Protein 3KRN (pdb70)

CATH classification: 3.30.230.70

Radius of gyration: 21.29 Å; Cα contacts (8 Å, |Δi|>4): 730; chains: 2; bounding box: 60×44×53 Å

Structure (mmCIF, N/CA/C/O backbone):
data_3KRN
#
_entry.id   3KRN
#
_cell.length_a   61.954
_cell.length_b   44.837
_cell.length_c   65.507
_cell.angle_alpha   90.00
_cell.angle_beta   100.65
_cell.angle_gamma   90.00
#
_symmetry.space_group_name_H-M   'P 1 21 1'
#
loop_
_atom_site.group_PDB
_atom_site.id
_atom_site.type_symbol
_atom_site.label_atom_id
_atom_site.label_alt_id
_atom_site.label_comp_id
_atom_site.label_asym_id
_atom_site.label_entity_id
_atom_site.label_seq_id
_atom_site.pdbx_PDB_ins_code
_atom_site.Cartn_x
_atom_site.Cartn_y
_atom_site.Cartn_z
_atom_site.occupancy
_atom_site.B_iso_or_equiv
_atom_site.auth_seq_id
_atom_site.auth_comp_id
_atom_site.auth_asym_id
_atom_site.auth_atom_id
_atom_site.pdbx_PDB_model_num
ATOM 1 N N . GLY A 1 3 ? -1.027 16.946 17.037 1.00 63.63 3 GLY A N 1
ATOM 2 C CA . GLY A 1 3 ? -0.580 17.307 18.370 1.00 63.63 3 GLY A CA 1
ATOM 3 C C . GLY A 1 3 ? -1.264 18.558 18.887 1.00 63.63 3 GLY A C 1
ATOM 4 O O . GLY A 1 3 ? -2.046 19.186 18.170 1.00 63.63 3 GLY A O 1
ATOM 5 N N . ARG A 1 4 ? -0.974 18.912 20.134 1.00 86.68 4 ARG A N 1
ATOM 6 C CA . ARG A 1 4 ? -1.542 20.104 20.759 1.00 86.68 4 ARG A CA 1
ATOM 7 C C . ARG A 1 4 ? -1.040 20.271 22.188 1.00 86.68 4 ARG A C 1
ATOM 8 O O . ARG A 1 4 ? -0.144 19.551 22.628 1.00 86.68 4 ARG A O 1
ATOM 16 N N . LEU A 1 5 ? -1.723 21.109 22.946 1.00 75.60 5 LEU A N 1
ATOM 17 C CA . LEU A 1 5 ? -1.340 21.440 24.302 1.00 75.60 5 LEU A CA 1
ATOM 18 C C . LEU A 1 5 ? -1.560 20.253 25.187 1.00 75.60 5 LEU A C 1
ATOM 19 O O . LEU A 1 5 ? -1.972 19.220 24.711 1.00 75.60 5 LEU A O 1
ATOM 24 N N . ARG A 1 6 ? -1.197 20.364 26.452 1.00 102.30 6 ARG A N 1
ATOM 25 C CA . ARG A 1 6 ? -1.224 19.206 27.333 1.00 102.30 6 ARG A CA 1
ATOM 26 C C . ARG A 1 6 ? -1.661 19.563 28.750 1.00 102.30 6 ARG A C 1
ATOM 27 O O . ARG A 1 6 ? -2.072 20.691 29.021 1.00 102.30 6 ARG A O 1
ATOM 35 N N . GLU A 1 7 ? -1.568 18.583 29.645 1.00 59.64 7 GLU A N 1
ATOM 36 C CA . GLU A 1 7 ? -1.851 18.785 31.059 1.00 59.64 7 GLU A CA 1
ATOM 37 C C . GLU A 1 7 ? -1.108 20.018 31.563 1.00 59.64 7 GLU A C 1
ATOM 38 O O . GLU A 1 7 ? -0.108 20.427 30.976 1.00 59.64 7 GLU A O 1
ATOM 44 N N . MET A 1 8 ? -1.602 20.620 32.639 1.00 127.29 8 MET A N 1
ATOM 45 C CA . MET A 1 8 ? -0.949 21.796 33.203 1.00 127.29 8 MET A CA 1
ATOM 46 C C . MET A 1 8 ? -0.903 21.775 34.728 1.00 127.29 8 MET A C 1
ATOM 47 O O . MET A 1 8 ? -1.933 21.775 35.400 1.00 127.29 8 MET A O 1
ATOM 52 N N . ARG A 1 9 ? 0.316 21.759 35.255 1.00 64.81 9 ARG A N 1
ATOM 53 C CA . ARG A 1 9 ? 0.556 21.736 36.692 1.00 64.81 9 ARG A CA 1
ATOM 54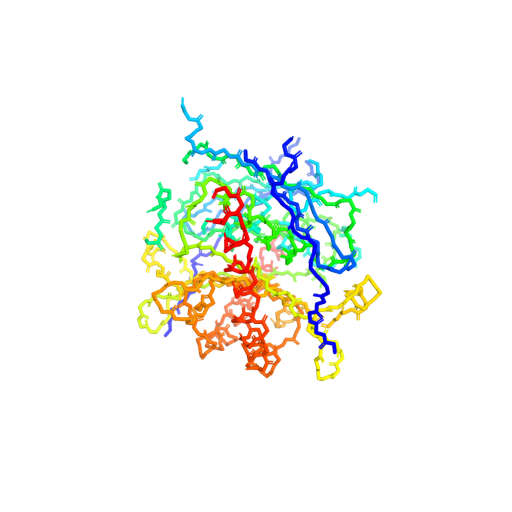 C C . ARG A 1 9 ? 1.127 23.073 37.150 1.00 64.81 9 ARG A C 1
ATOM 55 O O . ARG A 1 9 ? 2.297 23.375 36.910 1.00 64.81 9 ARG A O 1
ATOM 63 N N . CYS A 1 10 ? 0.288 23.875 37.799 1.00 54.41 10 CYS A N 1
ATOM 64 C CA . CYS A 1 10 ? 0.686 25.203 38.247 1.00 54.41 10 CYS A CA 1
ATOM 65 C C . CYS A 1 10 ? 0.250 25.477 39.685 1.00 54.41 10 CYS A C 1
ATOM 66 O O . CYS A 1 10 ? -0.940 25.637 39.960 1.00 54.41 10 CYS A O 1
ATOM 69 N N . GLU A 1 11 ? 1.216 25.529 40.600 1.00 72.16 11 GLU A N 1
ATOM 70 C CA . GLU A 1 11 ? 0.934 25.944 41.972 1.00 72.16 11 GLU A CA 1
ATOM 71 C C . GLU A 1 11 ? 1.515 27.329 42.237 1.00 72.16 11 GLU A C 1
ATOM 72 O O . GLU A 1 11 ? 2.305 27.843 41.446 1.00 72.16 11 GLU A O 1
ATOM 78 N N . LEU A 1 12 ? 1.110 27.930 43.354 1.00 50.24 12 LEU A N 1
ATOM 79 C CA . LEU A 1 12 ? 1.676 29.198 43.794 1.00 50.24 12 LEU A CA 1
ATOM 80 C C . LEU A 1 12 ? 2.147 29.071 45.239 1.00 50.24 12 LEU A C 1
ATOM 81 O O . LEU A 1 12 ? 2.659 30.026 45.828 1.00 50.24 12 LEU A O 1
ATOM 86 N N . SER A 1 13 ? 1.971 27.875 45.795 1.00 119.61 13 SER A N 1
ATOM 87 C CA . SER A 1 13 ? 2.280 27.608 47.197 1.00 119.61 13 SER A CA 1
ATOM 88 C C . SER A 1 13 ? 3.753 27.275 47.412 1.00 119.61 13 SER A C 1
ATOM 89 O O . SER A 1 13 ? 4.160 26.924 48.518 1.00 119.61 13 SER A O 1
ATOM 92 N N . PHE A 1 14 ? 4.551 27.407 46.357 1.00 61.24 14 PHE A N 1
ATOM 93 C CA . PHE A 1 14 ? 5.931 26.923 46.365 1.00 61.24 14 PHE A CA 1
ATOM 94 C C . PHE A 1 14 ? 6.815 27.503 47.454 1.00 61.24 14 PHE A C 1
ATOM 95 O O . PHE A 1 14 ? 7.576 26.772 48.094 1.00 61.24 14 PHE A O 1
ATOM 103 N N . LEU A 1 15 ? 6.734 28.815 47.644 1.00 61.93 15 LEU A N 1
ATOM 104 C CA . LEU A 1 15 ? 7.652 29.509 48.539 1.00 61.93 15 LEU A CA 1
ATOM 105 C C . LEU A 1 15 ? 8.158 28.585 49.643 1.00 61.93 15 LEU A C 1
ATOM 106 O O . LEU A 1 15 ? 7.411 28.214 50.541 1.00 61.93 15 LEU A O 1
ATOM 111 N N . GLY A 1 20 ? 5.934 35.102 47.176 1.00 161.89 20 GLY A N 1
ATOM 112 C CA . GLY A 1 20 ? 5.571 34.872 45.788 1.00 161.89 20 GLY A CA 1
ATOM 113 C C . GLY A 1 20 ? 6.428 33.817 45.112 1.00 161.89 20 GLY A C 1
ATOM 114 O O . GLY A 1 20 ? 7.659 33.943 45.070 1.00 161.89 20 GLY A O 1
ATOM 115 N N . SER A 1 21 ? 5.781 32.780 44.581 1.00 139.32 21 SER A N 1
ATOM 116 C CA . SER A 1 21 ? 6.486 31.717 43.868 1.00 139.32 21 SER A CA 1
ATOM 117 C C . SER A 1 21 ? 5.553 30.903 42.973 1.00 139.32 21 SER A C 1
ATOM 118 O O . SER A 1 21 ? 4.420 30.592 43.352 1.00 139.32 21 SER A O 1
ATOM 121 N N . ALA A 1 22 ? 6.033 30.553 41.780 1.00 62.22 22 ALA A N 1
ATOM 122 C CA . ALA A 1 22 ? 5.257 29.709 40.870 1.00 62.22 22 ALA A CA 1
ATOM 123 C C . ALA A 1 22 ? 6.144 28.730 40.105 1.00 62.22 22 ALA A C 1
ATOM 124 O O . ALA A 1 22 ? 7.345 28.967 39.922 1.00 62.22 22 ALA A O 1
ATOM 126 N N . CYS A 1 23 ? 5.542 27.636 39.658 1.00 51.71 23 CYS A N 1
ATOM 127 C CA . CYS A 1 23 ? 6.272 26.591 38.962 1.00 51.71 23 CYS A CA 1
ATOM 128 C C . CYS A 1 23 ? 5.351 25.881 37.972 1.00 51.71 23 CYS A C 1
ATOM 129 O O . CYS A 1 23 ? 4.576 24.986 38.336 1.00 51.71 23 CYS A O 1
ATOM 132 N N . PHE A 1 24 ? 5.430 26.293 36.716 1.00 27.64 24 PHE A N 1
ATOM 133 C CA . PHE A 1 24 ? 4.521 25.792 35.703 1.00 27.64 24 PHE A CA 1
ATOM 134 C C . PHE A 1 24 ? 4.910 24.383 35.297 1.00 27.64 24 PHE A C 1
ATOM 135 O O . PHE A 1 24 ? 5.976 23.903 35.669 1.00 27.64 24 PHE A O 1
ATOM 143 N N . SER A 1 25 ? 4.051 23.726 34.530 1.00 38.31 25 SER A N 1
ATOM 144 C CA . SER A 1 25 ? 4.324 22.370 34.071 1.00 38.31 25 SER A CA 1
ATOM 145 C C . SER A 1 25 ? 3.311 21.955 33.022 1.00 38.31 25 SER A C 1
ATOM 146 O O . SER A 1 25 ? 2.200 21.544 33.352 1.00 38.31 25 SER A O 1
ATOM 149 N N . GLN A 1 26 ? 3.690 22.083 31.758 1.00 106.55 26 GLN A N 1
ATOM 150 C CA . GLN A 1 26 ? 2.862 21.592 30.668 1.00 106.55 26 GLN A CA 1
ATOM 151 C C . GLN A 1 26 ? 3.052 20.087 30.551 1.00 106.55 26 GLN A C 1
ATOM 152 O O . GLN A 1 26 ? 4.013 19.625 29.942 1.00 106.55 26 GLN A O 1
ATOM 158 N N . GLY A 1 27 ? 2.139 19.333 31.158 1.00 47.87 27 GLY A N 1
ATOM 159 C CA . GLY A 1 27 ? 2.143 17.884 31.079 1.00 47.87 27 GLY A CA 1
ATOM 160 C C . GLY A 1 27 ? 3.502 17.257 31.308 1.00 47.87 27 GLY A C 1
ATOM 161 O O . GLY A 1 27 ? 3.856 16.907 32.434 1.00 47.87 27 GLY A O 1
ATOM 162 N N . ALA A 1 28 ? 4.269 17.117 30.232 1.00 26.02 28 ALA A N 1
ATOM 163 C CA . ALA A 1 28 ? 5.582 16.491 30.301 1.00 26.02 28 ALA A CA 1
ATOM 164 C C . ALA A 1 28 ? 6.676 17.478 30.703 1.00 26.02 28 ALA A C 1
ATOM 165 O O . ALA A 1 28 ? 7.675 17.088 31.303 1.00 26.02 28 ALA A O 1
ATOM 167 N N . THR A 1 29 ? 6.488 18.750 30.369 1.00 83.44 29 THR A N 1
ATOM 168 C CA . THR A 1 29 ? 7.465 19.782 30.708 1.00 83.44 29 THR A CA 1
ATOM 169 C C . THR A 1 29 ? 7.108 20.453 32.034 1.00 83.44 29 THR A C 1
ATOM 170 O O . THR A 1 29 ? 5.962 20.389 32.477 1.00 83.44 29 THR A O 1
ATOM 174 N N . CYS A 1 30 ? 8.091 21.092 32.664 1.00 57.65 30 CYS A N 1
ATOM 175 C CA . CYS A 1 30 ? 7.885 21.724 33.965 1.00 57.65 30 CYS A CA 1
ATOM 176 C C . CYS A 1 30 ? 9.002 22.695 34.337 1.00 57.65 30 CYS A C 1
ATOM 177 O O . CYS A 1 30 ? 10.169 22.459 34.033 1.00 57.65 30 CYS A O 1
ATOM 180 N N . ILE A 1 31 ? 8.628 23.787 34.999 1.00 102.02 31 ILE A N 1
ATOM 181 C CA . ILE A 1 31 ? 9.595 24.760 35.496 1.00 102.02 31 ILE A CA 1
ATOM 182 C C . ILE A 1 31 ? 9.305 25.120 36.947 1.00 102.02 31 ILE A C 1
ATOM 183 O O . ILE A 1 31 ? 8.286 24.721 37.500 1.00 102.02 31 ILE A O 1
ATOM 188 N N . TRP A 1 32 ? 10.216 25.878 37.553 1.00 117.96 32 TRP A N 1
ATOM 189 C CA . TRP A 1 32 ? 10.049 26.393 38.907 1.00 117.96 32 TRP A CA 1
ATOM 190 C C . TRP A 1 32 ? 10.598 27.816 38.939 1.00 117.96 32 TRP A C 1
ATOM 191 O O . TRP A 1 32 ? 11.812 28.017 38.937 1.00 117.96 32 TRP A O 1
ATOM 202 N N . ALA A 1 33 ? 9.704 28.799 38.968 1.00 78.72 33 ALA A N 1
ATOM 203 C CA . ALA A 1 33 ? 10.100 30.193 38.789 1.00 78.72 33 ALA A CA 1
ATOM 204 C C . ALA A 1 33 ? 10.153 31.012 40.079 1.00 78.72 33 ALA A C 1
ATOM 205 O O . ALA A 1 33 ? 9.947 30.491 41.175 1.00 78.72 33 ALA A O 1
ATOM 207 N N . SER A 1 34 ? 10.438 32.301 39.921 1.00 78.65 34 SER A N 1
ATOM 208 C CA . SER A 1 34 ? 10.505 33.246 41.028 1.00 78.65 34 SER A CA 1
ATOM 209 C C . SER A 1 34 ? 10.454 34.664 40.463 1.00 78.65 34 SER A C 1
ATOM 210 O O . SER A 1 34 ? 10.259 34.844 39.261 1.00 78.65 34 SER A O 1
ATOM 213 N N . CYS A 1 35 ? 10.627 35.667 41.320 1.00 100.62 35 CYS A N 1
ATOM 214 C CA . CYS A 1 35 ? 10.558 37.056 40.877 1.00 100.62 35 CYS A CA 1
ATOM 215 C C . CYS A 1 35 ? 10.843 38.048 42.005 1.00 100.62 35 CYS A C 1
ATOM 216 O O . CYS A 1 35 ? 11.091 37.658 43.145 1.00 100.62 35 CYS A O 1
ATOM 219 N N . SER A 1 36 ? 10.811 39.333 41.666 1.00 107.08 36 SER A N 1
ATOM 220 C CA . SER A 1 36 ? 10.909 40.405 42.651 1.00 107.08 36 SER A CA 1
ATOM 221 C C . SER A 1 36 ? 9.948 41.527 42.267 1.00 107.08 36 SER A C 1
ATOM 222 O O . SER A 1 36 ? 9.723 41.781 41.084 1.00 107.08 36 SER A O 1
ATOM 225 N N . GLY A 1 37 ? 9.380 42.195 43.267 1.00 178.19 37 GLY A N 1
ATOM 226 C CA . GLY A 1 37 ? 8.389 43.228 43.030 1.00 178.19 37 GLY A CA 1
ATOM 227 C C . GLY A 1 37 ? 8.979 44.606 42.805 1.00 178.19 37 GLY A C 1
ATOM 228 O O . GLY A 1 37 ? 8.918 45.137 41.697 1.00 178.19 37 GLY A O 1
ATOM 229 N N . PRO A 1 38 ? 9.531 45.209 43.869 1.00 156.64 38 PRO A N 1
ATOM 230 C CA . PRO A 1 38 ? 10.217 46.502 43.787 1.00 156.64 38 PRO A CA 1
ATOM 231 C C . PRO A 1 38 ? 11.651 46.345 43.296 1.00 156.64 38 PRO A C 1
ATOM 232 O O . PRO A 1 38 ? 12.013 46.882 42.250 1.00 156.64 38 PRO A O 1
ATOM 236 N N . GLY A 1 39 ? 12.459 45.614 44.057 1.00 148.77 39 GLY A N 1
ATOM 237 C CA . GLY A 1 39 ? 13.847 45.390 43.701 1.00 148.77 39 GLY A CA 1
ATOM 238 C C . GLY A 1 39 ? 14.790 46.396 44.333 1.00 148.77 39 GLY A C 1
ATOM 239 O O . GLY A 1 39 ? 15.944 46.080 44.618 1.00 148.77 39 GLY A O 1
ATOM 240 N N . ASP A 1 40 ? 14.294 47.609 44.551 1.00 107.92 40 ASP A N 1
ATOM 241 C CA . ASP A 1 40 ? 15.099 48.674 45.143 1.00 107.92 40 ASP A CA 1
ATOM 242 C C . ASP A 1 40 ? 14.689 48.922 46.590 1.00 107.92 40 ASP A C 1
ATOM 243 O O . ASP A 1 40 ? 15.529 49.200 47.446 1.00 107.92 40 ASP A O 1
ATOM 248 N N . ASP A 1 54 ? 26.933 30.798 31.970 1.00 87.17 54 ASP A N 1
ATOM 249 C CA . ASP A 1 54 ? 27.369 29.540 31.370 1.00 87.17 54 ASP A CA 1
ATOM 250 C C . ASP A 1 54 ? 26.465 29.149 30.205 1.00 87.17 54 ASP A C 1
ATOM 251 O O . ASP A 1 54 ? 26.640 29.626 29.082 1.00 87.17 54 ASP A O 1
ATOM 256 N N . ILE A 1 55 ? 25.503 28.277 30.483 1.00 125.03 55 ILE A N 1
ATOM 257 C CA . ILE A 1 55 ? 24.507 27.875 29.497 1.00 125.03 55 ILE A CA 1
ATOM 258 C C . ILE A 1 55 ? 23.526 29.025 29.261 1.00 125.03 55 ILE A C 1
ATOM 259 O O . ILE A 1 55 ? 22.540 28.890 28.536 1.00 125.03 55 ILE A O 1
ATOM 264 N N . SER A 1 56 ? 23.825 30.171 29.867 1.00 120.58 56 SER A N 1
ATOM 265 C CA . SER A 1 56 ? 22.980 31.357 29.754 1.00 120.58 56 SER A CA 1
ATOM 266 C C . SER A 1 56 ? 21.678 31.199 30.534 1.00 120.58 56 SER A C 1
ATOM 267 O O . SER A 1 56 ? 21.679 30.655 31.640 1.00 120.58 56 SER A O 1
ATOM 270 N N . TYR A 1 57 ? 20.570 31.668 29.970 1.00 91.52 57 TYR A N 1
ATOM 271 C CA . TYR A 1 57 ? 19.339 31.753 30.750 1.00 91.52 57 TYR A CA 1
ATOM 272 C C . TYR A 1 57 ? 18.107 31.113 30.105 1.00 91.52 57 TYR A C 1
ATOM 273 O O . TYR A 1 57 ? 18.068 30.858 28.902 1.00 91.52 57 TYR A O 1
ATOM 282 N N . ARG A 1 58 ? 17.108 30.850 30.944 1.00 102.07 58 ARG A N 1
ATOM 283 C CA . ARG A 1 58 ? 15.781 30.435 30.498 1.00 102.07 58 ARG A CA 1
ATOM 284 C C . ARG A 1 58 ? 15.723 29.169 29.630 1.00 102.07 58 ARG A C 1
ATOM 285 O O . ARG A 1 58 ? 15.158 29.204 28.535 1.00 102.07 58 ARG A O 1
ATOM 293 N N . ALA A 1 59 ? 16.272 28.053 30.109 1.00 102.14 59 ALA A N 1
ATOM 294 C CA . ALA A 1 59 ? 16.962 27.952 31.397 1.00 102.14 59 ALA A CA 1
ATOM 295 C C . ALA A 1 59 ? 17.681 26.609 31.514 1.00 102.14 59 ALA A C 1
ATOM 296 O O . ALA A 1 59 ? 17.818 25.878 30.529 1.00 102.14 59 ALA A O 1
ATOM 298 N N . ASN A 1 60 ? 18.123 26.289 32.726 1.00 149.79 60 ASN A N 1
ATOM 299 C CA . ASN A 1 60 ? 18.841 25.045 32.997 1.00 149.79 60 ASN A CA 1
ATOM 300 C C . ASN A 1 60 ? 17.905 23.867 33.274 1.00 149.79 60 ASN A C 1
ATOM 301 O O . ASN A 1 60 ? 16.768 24.055 33.705 1.00 149.79 60 ASN A O 1
ATOM 306 N N . CYS A 1 61 ? 18.389 22.654 33.018 1.00 42.90 61 CYS A N 1
ATOM 307 C CA . CYS A 1 61 ? 17.613 21.444 33.258 1.00 42.90 61 CYS A CA 1
ATOM 308 C C . CYS A 1 61 ? 18.412 20.477 34.129 1.00 42.90 61 CYS A C 1
ATOM 309 O O . CYS A 1 61 ? 19.586 20.705 34.405 1.00 42.90 61 CYS A O 1
ATOM 312 N N . GLY A 1 62 ? 17.770 19.398 34.561 1.00 44.96 62 GLY A N 1
ATOM 313 C CA . GLY A 1 62 ? 18.427 18.401 35.390 1.00 44.96 62 GLY A CA 1
ATOM 314 C C . GLY A 1 62 ? 18.433 17.033 34.738 1.00 44.96 62 GLY A C 1
ATOM 315 O O . GLY A 1 62 ? 17.829 16.842 33.680 1.00 44.96 62 GLY A O 1
ATOM 316 N N . LYS A 1 65 ? 28.595 35.277 24.447 1.00 154.36 65 LYS A N 1
ATOM 317 C CA . LYS A 1 65 ? 29.066 36.657 24.501 1.00 154.36 65 LYS A CA 1
ATOM 318 C C . LYS A 1 65 ? 28.097 37.602 23.795 1.00 154.36 65 LYS A C 1
ATOM 319 O O . LYS A 1 65 ? 28.199 38.821 23.924 1.00 154.36 65 LYS A O 1
ATOM 325 N N . PHE A 1 66 ? 27.148 37.032 23.058 1.00 180.16 66 PHE A N 1
ATOM 326 C CA . PHE A 1 66 ? 26.180 37.841 22.326 1.00 180.16 66 PHE A CA 1
ATOM 327 C C . PHE A 1 66 ? 24.850 37.975 23.065 1.00 180.16 66 PHE A C 1
ATOM 328 O O . PHE A 1 66 ? 24.555 37.210 23.983 1.00 180.16 66 PHE A O 1
ATOM 336 N N . ASN A 1 67 ? 24.061 38.962 22.645 1.00 174.85 67 ASN A N 1
ATOM 337 C CA . ASN A 1 67 ? 22.744 39.242 23.214 1.00 174.85 67 ASN A CA 1
ATOM 338 C C . ASN A 1 67 ? 22.617 39.032 24.724 1.00 174.85 67 ASN A C 1
ATOM 339 O O . ASN A 1 67 ? 23.592 39.148 25.466 1.00 174.85 67 ASN A O 1
ATOM 344 N N . VAL A 1 68 ? 21.401 38.733 25.163 1.00 222.95 68 VAL A N 1
ATOM 345 C CA . VAL A 1 68 ? 21.099 38.613 26.582 1.00 222.95 68 VAL A CA 1
ATOM 346 C C . VAL A 1 68 ? 20.156 37.436 26.797 1.00 222.95 68 VAL A C 1
ATOM 347 O O . VAL A 1 68 ? 19.190 37.528 27.559 1.00 222.95 68 VAL A O 1
ATOM 351 N N . LEU A 1 69 ? 20.444 36.321 26.133 1.00 84.66 69 LEU A N 1
ATOM 352 C CA . LEU A 1 69 ? 19.485 35.232 26.077 1.00 84.66 69 LEU A CA 1
ATOM 353 C C . LEU A 1 69 ? 18.192 35.879 25.602 1.00 84.66 69 LEU A C 1
ATOM 354 O O . LEU A 1 69 ? 17.272 36.129 26.378 1.00 84.66 69 LEU A O 1
ATOM 359 N N . ASN A 1 70 ? 18.156 36.171 24.306 1.00 172.97 70 ASN A N 1
ATOM 360 C CA . ASN A 1 70 ? 17.137 37.037 23.729 1.00 172.97 70 ASN A CA 1
ATOM 361 C C . ASN A 1 70 ? 15.745 36.886 24.332 1.00 172.97 70 ASN A C 1
ATOM 362 O O . ASN A 1 70 ? 15.087 37.882 24.618 1.00 172.97 70 ASN A O 1
ATOM 367 N N . ASN A 1 71 ? 15.310 35.647 24.541 1.00 163.92 71 ASN A N 1
ATOM 368 C CA . ASN A 1 71 ? 13.938 35.381 24.973 1.00 163.92 71 ASN A CA 1
ATOM 369 C C . ASN A 1 71 ? 13.436 36.314 26.078 1.00 163.92 71 ASN A C 1
ATOM 370 O O . ASN A 1 71 ? 12.237 36.541 26.204 1.00 163.92 71 ASN A O 1
ATOM 375 N N . ILE A 1 72 ? 14.356 36.864 26.865 1.00 136.29 72 ILE A N 1
ATOM 376 C CA . ILE A 1 72 ? 13.978 37.761 27.952 1.00 136.29 72 ILE A CA 1
ATOM 377 C C . ILE A 1 72 ? 13.161 38.947 27.438 1.00 136.29 72 ILE A C 1
ATOM 378 O O . ILE A 1 72 ? 12.508 39.642 28.216 1.00 136.29 72 ILE A O 1
ATOM 383 N N . ILE A 1 73 ? 13.196 39.173 26.126 1.00 169.54 73 ILE A N 1
ATOM 384 C CA . ILE A 1 73 ? 12.425 40.255 25.526 1.00 169.54 73 ILE A CA 1
ATOM 385 C C . ILE A 1 73 ? 10.932 39.939 25.531 1.00 169.54 73 ILE A C 1
ATOM 386 O O . ILE A 1 73 ? 10.101 40.847 25.550 1.00 169.54 73 ILE A O 1
ATOM 391 N N . HIS A 1 74 ? 10.593 38.653 25.511 1.00 135.31 74 HIS A N 1
ATOM 392 C CA . HIS A 1 74 ? 9.196 38.250 25.609 1.00 135.31 74 HIS A CA 1
ATOM 393 C C . HIS A 1 74 ? 8.663 38.619 26.986 1.00 135.31 74 HIS A C 1
ATOM 394 O O . HIS A 1 74 ? 7.465 38.830 27.167 1.00 135.31 74 HIS A O 1
ATOM 401 N N . SER A 1 75 ? 9.570 38.703 27.953 1.00 70.11 75 SER A N 1
ATOM 402 C CA . SER A 1 75 ? 9.220 39.112 29.306 1.00 70.11 75 SER A CA 1
ATOM 403 C C . SER A 1 75 ? 9.005 40.619 29.350 1.00 70.11 75 SER A C 1
ATOM 404 O O . SER A 1 75 ? 8.064 41.104 29.977 1.00 70.11 75 SER A O 1
ATOM 407 N N . THR A 1 76 ? 9.881 41.351 28.670 1.00 100.19 76 THR A N 1
ATOM 408 C CA . THR A 1 76 ? 9.816 42.808 28.642 1.00 100.19 76 THR A CA 1
ATOM 409 C C . THR A 1 76 ? 8.926 43.293 27.504 1.00 100.19 76 THR A C 1
ATOM 410 O O . THR A 1 76 ? 8.049 42.567 27.036 1.00 100.19 76 THR A O 1
ATOM 414 N N . ASN A 1 79 ? 2.011 50.398 27.984 1.00 111.56 79 ASN A N 1
ATOM 415 C CA . ASN A 1 79 ? 0.952 49.557 28.529 1.00 111.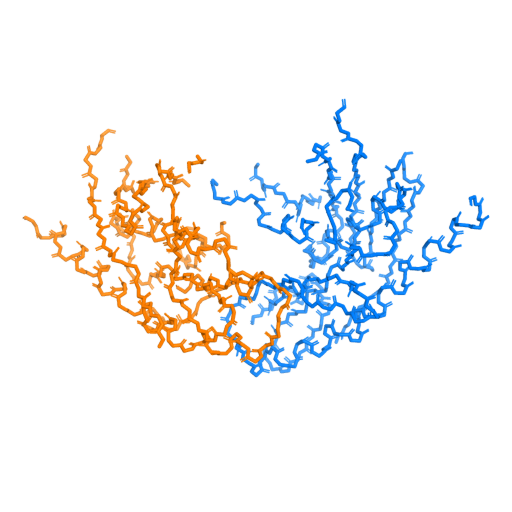56 79 ASN A CA 1
ATOM 416 C C . ASN A 1 79 ? 1.387 48.106 28.728 1.00 111.56 79 ASN A C 1
ATOM 417 O O . ASN A 1 79 ? 0.889 47.199 28.056 1.00 111.56 79 ASN A O 1
ATOM 422 N N . ALA A 1 80 ? 2.287 47.885 29.669 1.00 139.70 80 ALA A N 1
ATOM 423 C CA . ALA A 1 80 ? 2.839 48.970 30.453 1.00 139.70 80 ALA A CA 1
ATOM 424 C C . ALA A 1 80 ? 4.106 48.432 31.067 1.00 139.70 80 ALA A C 1
ATOM 425 O O . ALA A 1 80 ? 4.311 47.225 31.058 1.00 139.70 80 ALA A O 1
ATOM 427 N N . ILE A 1 81 ? 4.962 49.295 31.600 1.00 64.85 81 ILE A N 1
ATOM 428 C CA . ILE A 1 81 ? 6.138 48.765 32.231 1.00 64.85 81 ILE A CA 1
ATOM 429 C C . ILE A 1 81 ? 6.025 48.985 33.702 1.00 64.85 81 ILE A C 1
ATOM 430 O O . ILE A 1 81 ? 5.945 50.092 34.183 1.00 64.85 81 ILE A O 1
ATOM 435 N N . ASN A 1 82 ? 6.029 47.896 34.427 1.00 82.49 82 ASN A N 1
ATOM 436 C CA . ASN A 1 82 ? 6.142 47.932 35.845 1.00 82.49 82 ASN A CA 1
ATOM 437 C C . ASN A 1 82 ? 5.106 48.764 36.519 1.00 82.49 82 ASN A C 1
ATOM 438 O O . ASN A 1 82 ? 5.400 49.326 37.553 1.00 82.49 82 ASN A O 1
ATOM 443 N N . LEU A 1 83 ? 3.875 48.789 36.026 1.00 97.89 83 LEU A N 1
ATOM 444 C CA . LEU A 1 83 ? 3.483 48.258 34.743 1.00 97.89 83 LEU A CA 1
ATOM 445 C C . LEU A 1 83 ? 2.990 49.449 33.958 1.00 97.89 83 LEU A C 1
ATOM 446 O O . LEU A 1 83 ? 1.876 49.917 34.193 1.00 97.89 83 LEU A O 1
ATOM 451 N N . THR A 1 89 ? 13.831 48.001 36.116 1.00 98.39 89 THR A N 1
ATOM 452 C CA . THR A 1 89 ? 12.894 48.095 37.226 1.00 98.39 89 THR A CA 1
ATOM 453 C C . THR A 1 89 ? 13.429 47.299 38.407 1.00 98.39 89 THR A C 1
ATOM 454 O O . THR A 1 89 ? 12.731 47.089 39.397 1.00 98.39 89 THR A O 1
ATOM 458 N N . THR A 1 90 ? 14.680 46.864 38.285 1.00 74.84 90 THR A N 1
ATOM 459 C CA . THR A 1 90 ? 15.331 46.046 39.303 1.00 74.84 90 THR A CA 1
ATOM 460 C C . THR A 1 90 ? 14.469 44.844 39.677 1.00 74.84 90 THR A C 1
ATOM 461 O O . THR A 1 90 ? 14.317 44.521 40.855 1.00 74.84 90 THR A O 1
ATOM 465 N N . ILE A 1 91 ? 13.906 44.188 38.668 1.00 123.30 91 ILE A N 1
ATOM 466 C CA . ILE A 1 91 ? 13.048 43.028 38.894 1.00 123.30 91 ILE A CA 1
ATOM 467 C C . ILE A 1 91 ? 13.738 41.716 38.537 1.00 123.30 91 ILE A C 1
ATOM 468 O O . ILE A 1 91 ? 14.228 41.540 37.420 1.00 123.30 91 ILE A O 1
ATOM 473 N N . SER A 1 92 ? 13.771 40.801 39.498 1.00 133.20 92 SER A N 1
ATOM 474 C CA . SER A 1 92 ? 14.363 39.487 39.293 1.00 133.20 92 SER A CA 1
ATOM 475 C C . SER A 1 92 ? 13.347 38.530 38.686 1.00 133.20 92 SER A C 1
ATOM 476 O O . SER A 1 92 ? 12.141 38.768 38.749 1.00 133.20 92 SER A O 1
ATOM 479 N N . VAL A 1 93 ? 13.844 37.448 38.096 1.00 52.29 93 VAL A N 1
ATOM 480 C CA . VAL A 1 93 ? 12.983 36.443 37.490 1.00 52.29 93 VAL A CA 1
ATOM 481 C C . VAL A 1 93 ? 13.731 35.116 37.367 1.00 52.29 93 VAL A C 1
ATOM 482 O O . VAL A 1 93 ? 13.852 34.547 36.282 1.00 52.29 93 VAL A O 1
ATOM 486 N N . THR A 1 94 ? 14.237 34.630 38.495 1.00 82.76 94 THR A N 1
ATOM 487 C CA . THR A 1 94 ? 14.979 33.374 38.520 1.00 82.76 94 THR A CA 1
ATOM 488 C C . THR A 1 94 ? 14.071 32.210 38.136 1.00 82.76 94 THR A C 1
ATOM 489 O O . THR A 1 94 ? 13.234 31.774 38.926 1.00 82.76 94 THR A O 1
ATOM 493 N N . VAL A 1 95 ? 14.241 31.715 36.916 1.00 109.71 95 VAL A N 1
ATOM 494 C CA . VAL A 1 95 ? 13.409 30.629 36.410 1.00 109.71 95 VAL A CA 1
ATOM 495 C C . VAL A 1 95 ? 14.251 29.408 36.055 1.00 109.71 95 VAL A C 1
ATOM 496 O O . VAL A 1 95 ? 15.363 29.532 35.544 1.00 109.71 95 VAL A O 1
ATOM 500 N N . HIS A 1 96 ? 13.710 28.227 36.335 1.00 147.19 96 HIS A N 1
ATOM 501 C CA . HIS A 1 96 ? 14.397 26.974 36.053 1.00 147.19 96 HIS A CA 1
ATOM 502 C C . HIS A 1 96 ? 13.389 25.859 35.805 1.00 147.19 96 HIS A C 1
ATOM 503 O O . HIS A 1 96 ? 12.225 25.983 36.171 1.00 147.19 96 HIS A O 1
ATOM 510 N N . GLY A 1 97 ? 13.837 24.774 35.184 1.00 141.01 97 GLY A N 1
ATOM 511 C CA . GLY A 1 97 ? 12.975 23.632 34.932 1.00 141.01 97 GLY A CA 1
ATOM 512 C C . GLY A 1 97 ? 13.743 22.338 34.740 1.00 141.01 97 GLY A C 1
ATOM 513 O O . GLY A 1 97 ? 14.375 22.130 33.705 1.00 141.01 97 GLY A O 1
ATOM 514 N N . ILE A 1 98 ? 13.689 21.465 35.743 1.00 86.24 98 ILE A N 1
ATOM 515 C CA . ILE A 1 98 ? 14.355 20.168 35.666 1.00 86.24 98 ILE A CA 1
ATOM 516 C C . ILE A 1 98 ? 13.627 19.224 34.715 1.00 86.24 98 ILE A C 1
ATOM 517 O O . ILE A 1 98 ? 14.237 18.340 34.116 1.00 86.24 98 ILE A O 1
ATOM 522 N N . GLN A 1 99 ? 12.319 19.416 34.587 1.00 132.97 99 GLN A N 1
ATOM 523 C CA . GLN A 1 99 ? 11.503 18.573 33.725 1.00 132.97 99 GLN A CA 1
ATOM 524 C C . GLN A 1 99 ? 11.401 19.176 32.328 1.00 132.97 99 GLN A C 1
ATOM 525 O O . GLN A 1 99 ? 10.306 19.384 31.808 1.00 132.97 99 GLN A O 1
ATOM 531 N N . ASP A 1 100 ? 12.551 19.461 31.728 1.00 58.04 100 ASP A N 1
ATOM 532 C CA . ASP A 1 100 ? 12.596 20.044 30.390 1.00 58.04 100 ASP A CA 1
ATOM 533 C C . ASP A 1 100 ? 12.267 19.035 29.296 1.00 58.04 100 ASP A C 1
ATOM 534 O O . ASP A 1 100 ? 13.145 18.612 28.546 1.00 58.04 100 ASP A O 1
ATOM 539 N N . ASP A 1 101 ? 10.998 18.653 29.211 1.00 63.70 101 ASP A N 1
ATOM 540 C CA . ASP A 1 101 ? 10.539 17.797 28.126 1.00 63.70 101 ASP A CA 1
ATOM 541 C C . ASP A 1 101 ? 10.385 18.641 26.868 1.00 63.70 101 ASP A C 1
ATOM 542 O O . ASP A 1 101 ? 9.269 18.941 26.439 1.00 63.70 101 ASP A O 1
ATOM 547 N N . GLY A 1 102 ? 11.514 19.032 26.284 1.00 30.25 102 GLY A N 1
ATOM 548 C CA . GLY A 1 102 ? 11.504 19.916 25.138 1.00 30.25 102 GLY A CA 1
ATOM 549 C C . GLY A 1 102 ? 10.687 21.158 25.435 1.00 30.25 102 GLY A C 1
ATOM 550 O O . GLY A 1 102 ? 10.453 21.480 26.600 1.00 30.25 102 GLY A O 1
ATOM 551 N N . SER A 1 103 ? 10.266 21.855 24.385 1.00 65.56 103 SER A N 1
ATOM 552 C CA . SER A 1 103 ? 9.395 23.017 24.531 1.00 65.56 103 SER A CA 1
ATOM 553 C C . SER A 1 103 ? 9.831 23.930 25.678 1.00 65.56 103 SER A C 1
ATOM 554 O O . SER A 1 103 ? 8.999 24.576 26.317 1.00 65.56 103 SER A O 1
ATOM 557 N N . MET A 1 104 ? 11.138 23.976 25.925 1.00 68.63 104 MET A N 1
ATOM 558 C CA . MET A 1 104 ? 11.693 24.763 27.023 1.00 68.63 104 MET A CA 1
ATOM 559 C C . MET A 1 104 ? 11.301 26.235 26.940 1.00 68.63 104 MET A C 1
ATOM 560 O O . MET A 1 104 ? 11.038 26.868 27.960 1.00 68.63 104 MET A O 1
ATOM 565 N N . GLY A 1 105 ? 11.261 26.775 25.728 1.00 20.69 105 GLY A N 1
ATOM 566 C CA . GLY A 1 105 ? 10.921 28.173 25.538 1.00 20.69 105 GLY A CA 1
ATOM 567 C C . GLY A 1 105 ? 9.515 28.516 25.998 1.00 20.69 105 GLY A C 1
ATOM 568 O O . GLY A 1 105 ? 9.320 29.431 26.797 1.00 20.69 105 GLY A O 1
ATOM 569 N N . ALA A 1 106 ? 8.532 27.776 25.490 1.00 22.74 106 ALA A N 1
ATOM 570 C CA . ALA A 1 106 ? 7.128 28.015 25.813 1.00 22.74 106 ALA A CA 1
ATOM 571 C C . ALA A 1 106 ? 6.835 27.933 27.310 1.00 22.74 106 ALA A C 1
ATOM 572 O O . ALA A 1 106 ? 6.208 28.829 27.876 1.00 22.74 106 ALA A O 1
ATOM 574 N N . VAL A 1 107 ? 7.275 26.846 27.941 1.00 27.15 107 VAL A N 1
ATOM 575 C CA . VAL A 1 107 ? 7.052 26.646 29.371 1.00 27.15 107 VAL A CA 1
ATOM 576 C C . VAL A 1 107 ? 7.813 27.671 30.213 1.00 27.15 107 VAL A C 1
ATOM 577 O O . VAL A 1 107 ? 7.292 28.181 31.205 1.00 27.15 107 VAL A O 1
ATOM 581 N N . ALA A 1 108 ? 9.050 27.965 29.818 1.00 32.71 108 ALA A N 1
ATOM 582 C CA . ALA A 1 108 ? 9.885 28.918 30.546 1.00 32.71 108 ALA A CA 1
ATOM 583 C C . ALA A 1 108 ? 9.266 30.314 30.589 1.00 32.71 108 ALA A C 1
ATOM 584 O O . ALA A 1 108 ? 9.676 31.155 31.395 1.00 32.71 108 ALA A O 1
ATOM 586 N N . ILE A 1 109 ? 8.292 30.561 29.715 1.00 50.34 109 ILE A N 1
ATOM 587 C CA . ILE A 1 109 ? 7.599 31.846 29.690 1.00 50.34 109 ILE A CA 1
ATOM 588 C C . ILE A 1 109 ? 6.157 31.724 30.188 1.00 50.34 109 ILE A C 1
ATOM 589 O O . ILE A 1 109 ? 5.626 32.655 30.793 1.00 50.34 109 ILE A O 1
ATOM 594 N N . ASN A 1 110 ? 5.525 30.580 29.926 1.00 22.32 110 ASN A N 1
ATOM 595 C CA . ASN A 1 110 ? 4.180 30.321 30.436 1.00 22.32 110 ASN A CA 1
ATOM 596 C C . ASN A 1 110 ? 4.114 30.479 31.949 1.00 22.32 110 ASN A C 1
ATOM 597 O O . ASN A 1 110 ? 3.275 31.213 32.471 1.00 22.32 110 ASN A O 1
ATOM 602 N N . GLY A 1 111 ? 5.008 29.784 32.643 1.00 72.15 111 GLY A N 1
ATOM 603 C CA . GLY A 1 111 ? 5.073 29.851 34.090 1.00 72.15 111 GLY A CA 1
ATOM 604 C C . GLY A 1 111 ? 5.666 31.154 34.580 1.00 72.15 111 GLY A C 1
ATOM 605 O O . GLY A 1 111 ? 5.334 31.626 35.668 1.00 72.15 111 GLY A O 1
ATOM 606 N N . ALA A 1 112 ? 6.551 31.735 33.776 1.00 34.32 112 ALA A N 1
ATOM 607 C CA . ALA A 1 112 ? 7.136 33.028 34.099 1.00 34.32 112 ALA A CA 1
ATOM 608 C C . ALA A 1 112 ? 6.035 34.072 34.240 1.00 34.32 112 ALA A C 1
ATOM 609 O O . ALA A 1 112 ? 6.270 35.184 34.710 1.00 34.32 112 ALA A O 1
ATOM 611 N N . CYS A 1 113 ? 4.828 33.697 33.829 1.00 45.27 113 CYS A N 1
ATOM 612 C CA . CYS A 1 113 ? 3.678 34.583 33.905 1.00 45.27 113 CYS A CA 1
ATOM 613 C C . CYS A 1 113 ? 2.944 34.425 35.234 1.00 45.27 113 CYS A C 1
ATOM 614 O O . CYS A 1 113 ? 2.291 35.356 35.708 1.00 45.27 113 CYS A O 1
ATOM 617 N N . PHE A 1 114 ? 3.055 33.243 35.831 1.00 44.39 114 PHE A N 1
ATOM 618 C CA . PHE A 1 114 ? 2.410 32.964 37.110 1.00 44.39 114 PHE A CA 1
ATOM 619 C C . PHE A 1 114 ? 3.303 33.353 38.283 1.00 44.39 114 PHE A C 1
ATOM 620 O O . PHE A 1 114 ? 2.812 33.690 39.360 1.00 44.39 114 PHE A O 1
ATOM 628 N N . ALA A 1 115 ? 4.613 33.294 38.067 1.00 79.88 115 ALA A N 1
ATOM 629 C CA . ALA A 1 115 ? 5.579 33.617 39.113 1.00 79.88 115 ALA A CA 1
ATOM 630 C C . ALA A 1 115 ? 5.256 34.954 39.769 1.00 79.88 115 ALA A C 1
ATOM 631 O O . ALA A 1 115 ? 5.221 35.061 40.995 1.00 79.88 115 ALA A O 1
ATOM 633 N N . LEU A 1 116 ? 5.019 35.968 38.944 1.00 96.72 116 LEU A N 1
ATOM 634 C CA . LEU A 1 116 ? 4.701 37.299 39.439 1.00 96.72 116 LEU A CA 1
ATOM 635 C C . LEU A 1 116 ? 3.192 37.499 39.549 1.00 96.72 116 LEU A C 1
ATOM 636 O O . LEU A 1 116 ? 2.727 38.559 39.971 1.00 96.72 116 LEU A O 1
ATOM 641 N N . LEU A 1 117 ? 2.433 36.475 39.167 1.00 73.35 117 LEU A N 1
ATOM 642 C CA . LEU A 1 117 ? 0.982 36.509 39.301 1.00 73.35 117 LEU A CA 1
ATOM 643 C C . LEU A 1 117 ? 0.622 36.472 40.781 1.00 73.35 117 LEU A C 1
ATOM 644 O O . LEU A 1 117 ? -0.433 36.955 41.188 1.00 73.35 117 LEU A O 1
ATOM 649 N N . ASP A 1 118 ? 1.508 35.892 41.585 1.00 143.46 118 ASP A N 1
ATOM 650 C CA . ASP A 1 118 ? 1.357 35.940 43.031 1.00 143.46 118 ASP A CA 1
ATOM 651 C C . ASP A 1 118 ? 1.385 37.400 43.479 1.00 143.46 118 ASP A C 1
ATOM 652 O O . ASP A 1 118 ? 0.520 37.840 44.238 1.00 143.46 118 ASP A O 1
ATOM 657 N N . ASN A 1 119 ? 2.380 38.141 43.003 1.00 68.65 119 ASN A N 1
ATOM 658 C CA . ASN A 1 119 ? 2.433 39.581 43.220 1.00 68.65 119 ASN A CA 1
ATOM 659 C C . ASN A 1 119 ? 1.182 40.229 42.643 1.00 68.65 119 ASN A C 1
ATOM 660 O O . ASN A 1 119 ? 0.713 41.260 43.131 1.00 68.65 119 ASN A O 1
ATOM 665 N N . GLY A 1 120 ? 0.649 39.610 41.596 1.00 74.33 120 GLY A N 1
ATOM 666 C CA . GLY A 1 120 ? -0.671 39.947 41.102 1.00 74.33 120 GLY A CA 1
ATOM 667 C C . GLY A 1 120 ? -0.764 41.087 40.108 1.00 74.33 120 GLY A C 1
ATOM 668 O O . GLY A 1 120 ? -1.727 41.851 40.144 1.00 74.33 120 GLY A O 1
ATOM 669 N N . MET A 1 121 ? 0.226 41.217 39.230 1.00 81.92 121 MET A N 1
ATOM 670 C CA . MET A 1 121 ? 0.095 42.152 38.121 1.00 81.92 121 MET A CA 1
ATOM 671 C C . MET A 1 121 ? -1.128 41.744 37.310 1.00 81.92 121 MET A C 1
ATOM 672 O O . MET A 1 121 ? -1.090 40.758 36.574 1.00 81.92 121 MET A O 1
ATOM 677 N N . PRO A 1 122 ? -2.222 42.508 37.451 1.00 103.14 122 PRO A N 1
ATOM 678 C CA . PRO A 1 122 ? -3.535 42.151 36.902 1.00 103.14 122 PRO A CA 1
ATOM 679 C C . PRO A 1 122 ? -3.479 41.796 35.423 1.00 103.14 122 PRO A C 1
ATOM 680 O O . PRO A 1 122 ? -2.587 42.257 34.713 1.00 103.14 122 PRO A O 1
ATOM 684 N N . PHE A 1 123 ? -4.429 40.972 34.979 1.00 82.17 123 PHE A N 1
ATOM 685 C CA . PHE A 1 123 ? -4.590 40.652 33.567 1.00 82.17 123 PHE A CA 1
ATOM 686 C C . PHE A 1 123 ? -4.431 41.914 32.734 1.00 82.17 123 PHE A C 1
ATOM 687 O O . PHE A 1 123 ? -5.253 42.828 32.829 1.00 82.17 123 PHE A O 1
ATOM 695 N N . GLU A 1 124 ? -3.382 41.961 31.921 1.00 134.00 124 GLU A N 1
ATOM 696 C CA . GLU A 1 124 ? -3.134 43.107 31.055 1.00 134.00 124 GLU A CA 1
ATOM 697 C C . GLU A 1 124 ? -1.919 42.858 30.180 1.00 134.00 124 GLU A C 1
ATOM 698 O O . GLU A 1 124 ? -2.017 42.815 28.953 1.00 134.00 124 GLU A O 1
ATOM 704 N N . THR A 1 125 ? -0.769 42.693 30.821 1.00 170.68 125 THR A N 1
ATOM 705 C CA . THR A 1 125 ? 0.466 42.436 30.095 1.00 170.68 125 THR A CA 1
ATOM 706 C C . THR A 1 125 ? 1.060 41.083 30.481 1.00 170.68 125 THR A C 1
ATOM 707 O O . THR A 1 125 ? 2.270 40.873 30.403 1.00 170.68 125 THR A O 1
ATOM 711 N N . VAL A 1 126 ? 0.199 40.163 30.897 1.00 126.96 126 VAL A N 1
ATOM 712 C CA . VAL A 1 126 ? 0.622 38.786 31.120 1.00 126.96 126 VAL A CA 1
ATOM 713 C C . VAL A 1 126 ? 1.071 38.224 29.759 1.00 126.96 126 VAL A C 1
ATOM 714 O O . VAL A 1 126 ? 1.282 39.000 28.824 1.00 126.96 126 VAL A O 1
ATOM 718 N N . PHE A 1 127 ? 1.215 36.905 29.630 1.00 54.94 127 PHE A N 1
ATOM 719 C CA . PHE A 1 127 ? 1.597 36.309 28.342 1.00 54.94 127 PHE A CA 1
ATOM 720 C C . PHE A 1 127 ? 1.560 34.783 28.308 1.00 54.94 127 PHE A C 1
ATOM 721 O O . PHE A 1 127 ? 1.204 34.133 29.279 1.00 54.94 127 PHE A O 1
ATOM 729 N N . CYS A 1 128 ? 1.943 34.225 27.166 1.00 68.19 128 CYS A N 1
ATOM 730 C CA . CYS A 1 128 ? 2.000 32.774 26.985 1.00 68.19 128 CYS A CA 1
ATOM 731 C C . CYS A 1 128 ? 3.457 32.264 27.148 1.00 68.19 128 CYS A C 1
ATOM 732 O O . CYS A 1 128 ? 3.964 32.282 28.270 1.00 68.19 128 CYS A O 1
ATOM 735 N N . GLY A 1 129 ? 4.150 31.810 26.099 1.00 61.53 129 GLY A N 1
ATOM 736 C CA . GLY A 1 129 ? 3.685 31.732 24.727 1.00 61.53 129 GLY A CA 1
ATOM 737 C C . GLY A 1 129 ? 3.838 30.328 24.172 1.00 61.53 129 GLY A C 1
ATOM 738 O O . GLY A 1 129 ? 4.598 29.525 24.697 1.00 61.53 129 GLY A O 1
ATOM 739 N N . VAL A 1 130 ? 3.110 30.026 23.104 1.00 108.53 130 VAL A N 1
ATOM 740 C CA . VAL A 1 130 ? 3.146 28.690 22.502 1.00 108.53 130 VAL A CA 1
ATOM 741 C C . VAL A 1 130 ? 4.217 28.577 21.423 1.00 108.53 130 VAL A C 1
ATOM 742 O O . VAL A 1 130 ? 4.338 29.447 20.565 1.00 108.53 130 VAL A O 1
ATOM 746 N N . LEU A 1 131 ? 5.003 27.508 21.475 1.00 44.42 131 LEU A N 1
ATOM 747 C CA . LEU A 1 131 ? 6.039 27.296 20.471 1.00 44.42 131 LEU A CA 1
ATOM 748 C C . LEU A 1 131 ? 5.694 26.134 19.537 1.00 44.42 131 LEU A C 1
ATOM 749 O O . LEU A 1 131 ? 6.219 25.032 19.659 1.00 44.42 131 LEU A O 1
ATOM 754 N N . ILE A 1 132 ? 4.781 26.394 18.609 1.00 50.43 132 ILE A N 1
ATOM 755 C CA . ILE A 1 132 ? 4.446 25.419 17.584 1.00 50.43 132 ILE A CA 1
ATOM 756 C C . ILE A 1 132 ? 5.654 25.231 16.676 1.00 50.43 132 ILE A C 1
ATOM 757 O O . ILE A 1 132 ? 6.352 26.190 16.364 1.00 50.43 132 ILE A O 1
ATOM 762 N N . VAL A 1 133 ? 5.918 23.996 16.268 1.00 60.44 133 VAL A N 1
ATOM 763 C CA . VAL A 1 133 ? 7.058 23.729 15.395 1.00 60.44 133 VAL A CA 1
ATOM 764 C C . VAL A 1 133 ? 6.633 22.978 14.141 1.00 60.44 133 VAL A C 1
ATOM 765 O O . VAL A 1 133 ? 5.674 22.206 14.160 1.00 60.44 133 VAL A O 1
ATOM 769 N N . ARG A 1 134 ? 7.356 23.206 13.048 1.00 167.37 134 ARG A N 1
ATOM 770 C CA . ARG A 1 134 ? 7.030 22.580 11.773 1.00 167.37 134 ARG A CA 1
ATOM 771 C C . ARG A 1 134 ? 7.699 21.215 11.628 1.00 167.37 134 ARG A C 1
ATOM 772 O O . ARG A 1 134 ? 8.897 21.072 11.871 1.00 167.37 134 ARG A O 1
ATOM 780 N N . VAL A 1 135 ? 6.913 20.220 11.234 1.00 99.19 135 VAL A N 1
ATOM 781 C CA . VAL A 1 135 ? 7.425 18.872 11.014 1.00 99.19 135 VAL A CA 1
ATOM 782 C C . VAL A 1 135 ? 7.038 18.356 9.632 1.00 99.19 135 VAL A C 1
ATOM 783 O O . VAL A 1 135 ? 5.863 18.112 9.356 1.00 99.19 135 VAL A O 1
ATOM 787 N N . LYS A 1 136 ? 8.037 18.199 8.768 1.00 105.06 136 LYS A N 1
ATOM 788 C CA . LYS A 1 136 ? 7.818 17.726 7.403 1.00 105.06 136 LYS A CA 1
ATOM 789 C C . LYS A 1 136 ? 6.647 18.442 6.740 1.00 105.06 136 LYS A C 1
ATOM 790 O O . LYS A 1 136 ? 6.728 19.631 6.431 1.00 105.06 136 LYS A O 1
ATOM 796 N N . ASP A 1 137 ? 5.560 17.711 6.519 1.00 97.74 137 ASP A N 1
ATOM 797 C CA . ASP A 1 137 ? 4.356 18.293 5.940 1.00 97.74 137 ASP A CA 1
ATOM 798 C C . ASP A 1 137 ? 3.308 18.547 7.016 1.00 97.74 137 ASP A C 1
ATOM 799 O O . ASP A 1 137 ? 3.272 17.859 8.036 1.00 97.74 137 ASP A O 1
ATOM 804 N N . GLU A 1 138 ? 2.457 19.541 6.783 1.00 91.32 138 GLU A N 1
ATOM 805 C CA . GLU A 1 138 ? 1.449 19.939 7.760 1.00 91.32 138 GLU A CA 1
ATOM 806 C C . GLU A 1 138 ? 2.081 20.345 9.091 1.00 91.32 138 GLU A C 1
ATOM 807 O O . GLU A 1 138 ? 3.207 20.841 9.117 1.00 91.32 138 GLU A O 1
ATOM 813 N N . LEU A 1 139 ? 1.367 20.133 10.194 1.00 103.84 139 LEU A N 1
ATOM 814 C CA . LEU A 1 139 ? 1.773 20.744 11.456 1.00 103.84 139 LEU A CA 1
ATOM 815 C C . LEU A 1 139 ? 1.503 19.925 12.721 1.00 103.84 139 LEU A C 1
ATOM 816 O O . LEU A 1 139 ? 0.573 19.120 12.783 1.00 103.84 139 LEU A O 1
ATOM 821 N N . ILE A 1 140 ? 2.346 20.151 13.725 1.00 120.57 140 ILE A N 1
ATOM 822 C CA . ILE A 1 140 ? 2.153 19.646 15.081 1.00 120.57 140 ILE A CA 1
ATOM 823 C C . ILE A 1 140 ? 2.534 20.768 16.048 1.00 120.57 140 ILE A C 1
ATOM 824 O O . ILE A 1 140 ? 3.636 21.310 15.977 1.00 120.57 140 ILE A O 1
ATOM 829 N N . ILE A 1 141 ? 1.612 21.123 16.941 1.00 82.83 141 ILE A N 1
ATOM 830 C CA . ILE A 1 141 ? 1.740 22.338 17.757 1.00 82.83 141 ILE A CA 1
ATOM 831 C C . ILE A 1 141 ? 2.638 22.232 18.996 1.00 82.83 141 ILE A C 1
ATOM 832 O O . ILE A 1 141 ? 3.712 22.835 19.035 1.00 82.83 141 ILE A O 1
ATOM 837 N N . ASP A 1 142 ? 2.195 21.495 20.010 1.00 63.57 142 ASP A N 1
ATOM 838 C CA . ASP A 1 142 ? 2.993 21.333 21.228 1.00 63.57 142 ASP A CA 1
ATOM 839 C C . ASP A 1 142 ? 3.658 19.960 21.274 1.00 63.57 142 ASP A C 1
ATOM 840 O O . ASP A 1 142 ? 3.076 18.995 21.770 1.00 63.57 142 ASP A O 1
ATOM 845 N N . PRO A 1 143 ? 4.894 19.882 20.758 1.00 154.49 143 PRO A N 1
ATOM 846 C CA . PRO A 1 143 ? 5.650 18.661 20.447 1.00 154.49 143 PRO A CA 1
ATOM 847 C C . PRO A 1 143 ? 5.878 17.710 21.621 1.00 154.49 143 PRO A C 1
ATOM 848 O O . PRO A 1 143 ? 4.951 17.372 22.353 1.00 154.49 143 PRO A O 1
ATOM 852 N N . THR A 1 144 ? 7.124 17.273 21.763 1.00 35.71 144 THR A N 1
ATOM 853 C CA . THR A 1 144 ? 7.523 16.329 22.799 1.00 35.71 144 THR A CA 1
ATOM 854 C C . THR A 1 144 ? 9.040 16.411 22.917 1.00 35.71 144 THR A C 1
ATOM 855 O O . THR A 1 144 ? 9.659 17.302 22.341 1.00 35.71 144 THR A O 1
ATOM 859 N N . ALA A 1 145 ? 9.641 15.491 23.661 1.00 140.16 145 ALA A N 1
ATOM 860 C CA . ALA A 1 145 ? 11.093 15.415 23.724 1.00 140.16 145 ALA A CA 1
ATOM 861 C C . ALA A 1 145 ? 11.621 14.839 22.417 1.00 140.16 145 ALA A C 1
ATOM 862 O O . ALA A 1 145 ? 12.615 15.317 21.867 1.00 140.16 145 ALA A O 1
ATOM 864 N N . LYS A 1 146 ? 10.940 13.812 21.917 1.00 49.93 146 LYS A N 1
ATOM 865 C CA . LYS A 1 146 ? 11.321 13.156 20.673 1.00 49.93 146 LYS A CA 1
ATOM 866 C C . LYS A 1 146 ? 10.822 13.942 19.464 1.00 49.93 146 LYS A C 1
ATOM 867 O O . LYS A 1 146 ? 11.550 14.124 18.488 1.00 49.93 146 LYS A O 1
ATOM 873 N N . GLN A 1 147 ? 9.578 14.403 19.540 1.00 64.74 147 GLN A N 1
ATOM 874 C CA . GLN A 1 147 ? 8.965 15.147 18.442 1.00 64.74 147 GLN A CA 1
ATOM 875 C C . GLN A 1 147 ? 9.680 16.469 18.191 1.00 64.74 147 GLN A C 1
ATOM 876 O O . GLN A 1 147 ? 10.125 16.744 17.078 1.00 64.74 147 GLN A O 1
ATOM 882 N N . GLU A 1 148 ? 9.785 17.288 19.234 1.00 67.06 148 GLU A N 1
ATOM 883 C CA . GLU A 1 148 ? 10.446 18.584 19.137 1.00 67.06 148 GLU A CA 1
ATOM 884 C C . GLU A 1 148 ? 11.886 18.431 18.658 1.00 67.06 148 GLU A C 1
ATOM 885 O O . GLU A 1 148 ? 12.485 19.375 18.146 1.00 67.06 148 GLU A O 1
ATOM 891 N N . ALA A 1 149 ? 12.434 17.230 18.823 1.00 92.01 149 ALA A N 1
ATOM 892 C CA . ALA A 1 149 ? 13.791 16.939 18.376 1.00 92.01 149 ALA A CA 1
ATOM 893 C C . ALA A 1 149 ? 13.870 16.894 16.853 1.00 92.01 149 ALA A C 1
ATOM 894 O O . ALA A 1 149 ? 14.529 17.731 16.234 1.00 92.01 149 ALA A O 1
ATOM 896 N N . ALA A 1 150 ? 13.193 15.918 16.256 1.00 95.56 150 ALA A N 1
ATOM 897 C CA . ALA A 1 150 ? 13.235 15.726 14.809 1.00 95.56 150 ALA A CA 1
ATOM 898 C C . ALA A 1 150 ? 12.421 16.780 14.065 1.00 95.56 150 ALA A C 1
ATOM 899 O O . ALA A 1 150 ? 12.049 16.595 12.906 1.00 95.56 150 ALA A O 1
ATOM 901 N N . SER A 1 151 ? 12.151 17.890 14.744 1.00 30.48 151 SER A N 1
ATOM 902 C CA . SER A 1 151 ? 11.501 19.027 14.113 1.00 30.48 151 SER A CA 1
ATOM 903 C C . SER A 1 151 ? 12.448 19.684 13.105 1.00 30.48 151 SER A C 1
ATOM 904 O O . SER A 1 151 ? 13.662 19.732 13.318 1.00 30.48 151 SER A O 1
ATOM 907 N N . THR A 1 152 ? 11.881 20.193 12.017 1.00 102.35 152 THR A N 1
ATOM 908 C CA . THR A 1 152 ? 12.652 20.840 10.959 1.00 102.35 152 THR A CA 1
ATOM 909 C C . THR A 1 152 ? 11.726 21.567 9.994 1.00 102.35 152 THR A C 1
ATOM 910 O O . THR A 1 152 ? 11.673 22.795 9.975 1.00 102.35 152 THR A O 1
ATOM 914 N N . ARG A 1 154 ? 9.835 24.847 13.829 1.00 36.07 154 ARG A N 1
ATOM 915 C CA . ARG A 1 154 ? 10.488 25.486 14.966 1.00 36.07 154 ARG A CA 1
ATOM 916 C C . ARG A 1 154 ? 10.204 26.988 15.056 1.00 36.07 154 ARG A C 1
ATOM 917 O O . ARG A 1 154 ? 11.128 27.804 14.998 1.00 36.07 154 ARG A O 1
ATOM 925 N N . VAL A 1 155 ? 8.928 27.350 15.187 1.00 19.39 155 VAL A N 1
ATOM 926 C CA . VAL A 1 155 ? 8.561 28.717 15.557 1.00 19.39 155 VAL A CA 1
ATOM 927 C C . VAL A 1 155 ? 8.186 28.764 17.029 1.00 19.39 155 VAL A C 1
ATOM 928 O O . VAL A 1 155 ? 7.816 27.747 17.616 1.00 19.39 155 VAL A O 1
ATOM 932 N N . LEU A 1 156 ? 8.275 29.948 17.620 1.00 44.67 156 LEU A N 1
ATOM 933 C CA . LEU A 1 156 ? 8.055 30.078 19.051 1.00 44.67 156 LEU A CA 1
ATOM 934 C C . LEU A 1 156 ? 7.152 31.266 19.366 1.00 44.67 156 LEU A C 1
ATOM 935 O O . LEU A 1 156 ? 7.588 32.237 19.987 1.00 44.67 156 LEU A O 1
ATOM 940 N N . PHE A 1 157 ? 5.893 31.179 18.943 1.00 23.28 157 PHE A N 1
ATOM 941 C CA . PHE A 1 157 ? 4.937 32.260 19.169 1.00 23.28 157 PHE A CA 1
ATOM 942 C C . PHE A 1 157 ? 4.904 32.696 20.632 1.00 23.28 157 PHE A C 1
ATOM 943 O O . PHE A 1 157 ? 4.547 31.913 21.517 1.00 23.28 157 PHE A O 1
ATOM 951 N N . SER A 1 158 ? 5.289 33.946 20.874 1.00 63.77 158 SER A N 1
ATOM 952 C CA . SER A 1 158 ? 5.180 34.547 22.197 1.00 63.77 158 SER A CA 1
ATOM 953 C C . SER A 1 158 ? 4.354 35.821 22.069 1.00 63.77 158 SER A C 1
ATOM 954 O O . SER A 1 158 ? 4.590 36.628 21.164 1.00 63.77 158 SER A O 1
ATOM 957 N N . VAL A 1 159 ? 3.386 36.002 22.961 1.00 21.42 159 VAL A N 1
ATOM 958 C CA . VAL A 1 159 ? 2.383 37.046 22.763 1.00 21.42 159 VAL A CA 1
ATOM 959 C C . VAL A 1 159 ? 1.557 37.394 24.017 1.00 21.42 159 VAL A C 1
ATOM 960 O O . VAL A 1 159 ? 1.337 36.548 24.888 1.00 21.42 159 VAL A O 1
ATOM 964 N N . CYS A 1 160 ? 1.095 38.643 24.085 1.00 99.43 160 CYS A N 1
ATOM 965 C CA . CYS A 1 160 ? 0.351 39.158 25.240 1.00 99.43 160 CYS A CA 1
ATOM 966 C C . CYS A 1 160 ? -0.986 39.826 24.874 1.00 99.43 160 CYS A C 1
ATOM 967 O O . CYS A 1 160 ? -1.028 40.759 24.071 1.00 99.43 160 CYS A O 1
ATOM 970 N N . LYS A 1 161 ? -2.064 39.356 25.501 1.00 71.70 161 LYS A N 1
ATOM 971 C CA . LYS A 1 161 ? -3.442 39.759 25.173 1.00 71.70 161 LYS A CA 1
ATOM 972 C C . LYS A 1 161 ? -3.672 41.240 24.863 1.00 71.70 161 LYS A C 1
ATOM 973 O O . LYS A 1 161 ? -4.110 41.590 23.762 1.00 71.70 161 LYS A O 1
ATOM 979 N N . GLY A 1 162 ? -3.429 42.098 25.850 1.00 70.53 162 GLY A N 1
ATOM 980 C CA . GLY A 1 162 ? -3.521 43.532 25.644 1.00 70.53 162 GLY A CA 1
ATOM 981 C C . GLY A 1 162 ? -4.890 44.148 25.862 1.00 70.53 162 GLY A C 1
ATOM 982 O O . GLY A 1 162 ? -5.540 43.910 26.882 1.00 70.53 162 GLY A O 1
ATOM 983 N N . SER A 1 163 ? -5.316 44.948 24.891 1.00 49.53 163 SER A N 1
ATOM 984 C CA . SER A 1 163 ? -6.539 45.740 24.993 1.00 49.53 163 SER A CA 1
ATOM 985 C C . SER A 1 163 ? -7.784 44.881 25.196 1.00 49.53 163 SER A C 1
ATOM 986 O O . SER A 1 163 ? -8.479 45.019 26.203 1.00 49.53 163 SER A O 1
ATOM 989 N N . ASP A 1 164 ? -8.059 43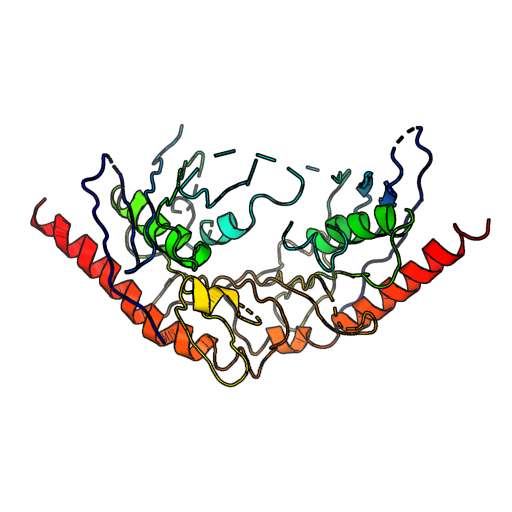.995 24.242 1.00 47.66 164 ASP A N 1
ATOM 990 C CA . ASP A 1 164 ? -9.240 43.139 24.313 1.00 47.66 164 ASP A CA 1
ATOM 991 C C . ASP A 1 164 ? -8.867 41.667 24.470 1.00 47.66 164 ASP A C 1
ATOM 992 O O . ASP A 1 164 ? -7.757 41.346 24.890 1.00 47.66 164 ASP A O 1
ATOM 997 N N . GLY A 1 165 ? -9.800 40.780 24.136 1.00 68.41 165 GLY A N 1
ATOM 998 C CA . GLY A 1 165 ? -9.578 39.349 24.271 1.00 68.41 165 GLY A CA 1
ATOM 999 C C . GLY A 1 165 ? -8.384 38.821 23.492 1.00 68.41 165 GLY A C 1
ATOM 1000 O O . GLY A 1 165 ? -7.677 37.925 23.960 1.00 68.41 165 GLY A O 1
ATOM 1001 N N . HIS A 1 166 ? -8.150 39.386 22.310 1.00 66.83 166 HIS A N 1
ATOM 1002 C CA . HIS A 1 166 ? -7.117 38.889 21.403 1.00 66.83 166 HIS A CA 1
ATOM 1003 C C . HIS A 1 166 ? -5.756 38.793 22.087 1.00 66.83 166 HIS A C 1
ATOM 1004 O O . HIS A 1 166 ? -5.523 39.445 23.102 1.00 66.83 166 HIS A O 1
ATOM 1011 N N . PRO A 1 167 ? -4.854 37.975 21.525 1.00 49.98 167 PRO A N 1
ATOM 1012 C CA . PRO A 1 167 ? -3.498 37.796 22.052 1.00 49.98 167 PRO A CA 1
ATOM 1013 C C . PRO A 1 167 ? -2.535 38.889 21.587 1.00 49.98 167 PRO A C 1
ATOM 1014 O O . PRO A 1 167 ? -1.651 39.274 22.341 1.00 49.98 167 PRO A O 1
ATOM 1018 N N . GLU A 1 168 ? -2.701 39.369 20.359 1.00 49.63 168 GLU A N 1
ATOM 1019 C CA . GLU A 1 168 ? -1.798 40.370 19.802 1.00 49.63 168 GLU A CA 1
ATOM 1020 C C . GLU A 1 168 ? -0.358 39.856 19.838 1.00 49.63 168 GLU A C 1
ATOM 1021 O O . GLU A 1 168 ? 0.364 40.064 20.816 1.00 49.63 168 GLU A O 1
ATOM 1027 N N . VAL A 1 169 ? 0.051 39.174 18.771 1.00 86.10 169 VAL A N 1
ATOM 1028 C CA . VAL A 1 169 ? 1.379 38.562 18.722 1.00 86.10 169 VAL A CA 1
ATOM 1029 C C . VAL A 1 169 ? 2.467 39.599 19.017 1.00 86.10 169 VAL A C 1
ATOM 1030 O O . VAL A 1 169 ? 2.519 40.653 18.376 1.00 86.10 169 VAL A O 1
ATOM 1034 N N . CYS A 1 170 ? 3.315 39.305 20.004 1.00 91.86 170 CYS A N 1
ATOM 1035 C CA . CYS A 1 170 ? 4.355 40.239 20.429 1.00 91.86 170 CYS A CA 1
ATOM 1036 C C . CYS A 1 170 ? 5.740 39.817 19.951 1.00 91.86 170 CYS A C 1
ATOM 1037 O O . CYS A 1 170 ? 6.675 40.621 19.942 1.00 91.86 170 CYS A O 1
ATOM 1040 N N . ALA A 1 171 ? 5.882 38.553 19.562 1.00 47.70 171 ALA A N 1
ATOM 1041 C CA . ALA A 1 171 ? 7.189 38.054 19.157 1.00 47.70 171 ALA A CA 1
ATOM 1042 C C . ALA A 1 171 ? 7.135 36.708 18.446 1.00 47.70 171 ALA A C 1
ATOM 1043 O O . ALA A 1 171 ? 6.129 35.998 18.497 1.00 47.70 171 ALA A O 1
ATOM 1045 N N . MET A 1 172 ? 8.234 36.379 17.773 1.00 40.87 172 MET A N 1
ATOM 1046 C CA . MET A 1 172 ? 8.432 35.062 17.178 1.00 40.87 172 MET A CA 1
ATOM 1047 C C . MET A 1 172 ? 9.925 34.852 16.954 1.00 40.87 172 MET A C 1
ATOM 1048 O O . MET A 1 172 ? 10.686 35.818 16.867 1.00 40.87 172 MET A O 1
ATOM 1053 N N . ASP A 1 173 ? 10.338 33.591 16.863 1.00 80.91 173 ASP A N 1
ATOM 1054 C CA . ASP A 1 173 ? 11.741 33.250 16.672 1.00 80.91 173 ASP A CA 1
ATOM 1055 C C . ASP A 1 173 ? 11.866 32.145 15.626 1.00 80.91 173 ASP A C 1
ATOM 1056 O O . ASP A 1 173 ? 12.535 31.135 15.852 1.00 80.91 173 ASP A O 1
ATOM 1061 N N . ALA A 1 174 ? 11.220 32.341 14.481 1.00 88.07 174 ALA A N 1
ATOM 1062 C CA . ALA A 1 174 ? 11.211 31.338 13.419 1.00 88.07 174 ALA A CA 1
ATOM 1063 C C . ALA A 1 174 ? 12.622 30.947 12.979 1.00 88.07 174 ALA A C 1
ATOM 1064 O O . ALA A 1 174 ? 13.509 31.794 12.881 1.00 88.07 174 ALA A O 1
ATOM 1066 N N . ILE A 1 175 ? 12.816 29.656 12.723 1.00 102.18 175 ILE A N 1
ATOM 1067 C CA . ILE A 1 175 ? 14.071 29.152 12.174 1.00 102.18 175 ILE A CA 1
ATOM 1068 C C . ILE A 1 175 ? 13.778 28.065 11.143 1.00 102.18 175 ILE A C 1
ATOM 1069 O O . ILE A 1 175 ? 12.858 27.265 11.321 1.00 102.18 175 ILE A O 1
ATOM 1074 N N . GLY A 1 176 ? 14.556 28.038 10.069 1.00 80.58 176 GLY A N 1
ATOM 1075 C CA . GLY A 1 176 ? 14.377 27.040 9.032 1.00 80.58 176 GLY A CA 1
ATOM 1076 C C . GLY A 1 176 ? 13.865 27.616 7.725 1.00 80.58 176 GLY A C 1
ATOM 1077 O O . GLY A 1 176 ? 14.436 28.564 7.188 1.00 80.58 176 GLY A O 1
ATOM 1078 N N . HIS A 1 177 ? 12.779 27.043 7.216 1.00 143.04 177 HIS A N 1
ATOM 1079 C CA . HIS A 1 177 ? 12.230 27.445 5.927 1.00 143.04 177 HIS A CA 1
ATOM 1080 C C . HIS A 1 177 ? 10.707 27.343 5.908 1.00 143.04 177 HIS A C 1
ATOM 1081 O O . HIS A 1 177 ? 10.154 26.267 5.687 1.00 143.04 177 HIS A O 1
ATOM 1088 N N . TRP A 1 178 ? 10.040 28.470 6.140 1.00 72.42 178 TRP A N 1
ATOM 1089 C CA . TRP A 1 178 ? 8.583 28.520 6.133 1.00 72.42 178 TRP A CA 1
ATOM 1090 C C . TRP A 1 178 ? 8.099 29.653 5.247 1.00 72.42 178 TRP A C 1
ATOM 1091 O O . TRP A 1 178 ? 7.564 29.432 4.156 1.00 72.42 178 TRP A O 1
ATOM 1102 N N . ASP A 1 179 ? 8.302 30.869 5.749 1.00 117.34 179 ASP A N 1
ATOM 1103 C CA . ASP A 1 179 ? 7.702 32.075 5.190 1.00 117.34 179 ASP A CA 1
ATOM 1104 C C . ASP A 1 179 ? 6.196 32.030 5.421 1.00 117.34 179 ASP A C 1
ATOM 1105 O O . ASP A 1 179 ? 5.730 31.377 6.351 1.00 117.34 179 ASP A O 1
ATOM 1110 N N . PHE A 1 180 ? 5.439 32.717 4.571 1.00 84.93 180 PHE A N 1
ATOM 1111 C CA . PHE A 1 180 ? 3.983 32.779 4.704 1.00 84.93 180 PHE A CA 1
ATOM 1112 C C . PHE A 1 180 ? 3.310 31.420 4.860 1.00 84.93 180 PHE A C 1
ATOM 1113 O O . PHE A 1 180 ? 2.717 31.133 5.898 1.00 84.93 180 PHE A O 1
ATOM 1121 N N . ILE A 1 181 ? 3.394 30.593 3.822 1.00 125.18 181 ILE A N 1
ATOM 1122 C CA . ILE A 1 181 ? 2.690 29.313 3.798 1.00 125.18 181 ILE A CA 1
ATOM 1123 C C . ILE A 1 181 ? 2.751 28.569 5.133 1.00 125.18 181 ILE A C 1
ATOM 1124 O O . ILE A 1 181 ? 1.725 28.145 5.662 1.00 125.18 181 ILE A O 1
ATOM 1129 N N . GLN A 1 182 ? 3.954 28.427 5.680 1.00 139.90 182 GLN A N 1
ATOM 1130 C CA . GLN A 1 182 ? 4.133 27.748 6.957 1.00 139.90 182 GLN A CA 1
ATOM 1131 C C . GLN A 1 182 ? 4.263 28.759 8.092 1.00 139.90 182 GLN A C 1
ATOM 1132 O O . GLN A 1 182 ? 5.210 28.713 8.874 1.00 139.90 182 GLN A O 1
ATOM 1138 N N . LEU A 1 183 ? 3.305 29.674 8.168 1.00 69.56 183 LEU A N 1
ATOM 1139 C CA . LEU A 1 183 ? 3.288 30.692 9.207 1.00 69.56 183 LEU A CA 1
ATOM 1140 C C . LEU A 1 183 ? 1.903 31.325 9.236 1.00 69.56 183 LEU A C 1
ATOM 1141 O O . LEU A 1 183 ? 1.359 31.616 10.302 1.00 69.56 183 LEU A O 1
ATOM 1146 N N . GLU A 1 184 ? 1.341 31.530 8.051 1.00 101.50 184 GLU A N 1
ATOM 1147 C CA . GLU A 1 184 ? -0.029 31.999 7.909 1.00 101.50 184 GLU A CA 1
ATOM 1148 C C . GLU A 1 184 ? -0.961 30.996 8.576 1.00 101.50 184 GLU A C 1
ATOM 1149 O O . GLU A 1 184 ? -2.016 31.359 9.095 1.00 101.50 184 GLU A O 1
ATOM 1155 N N . ALA A 1 185 ? -0.557 29.730 8.553 1.00 70.73 185 ALA A N 1
ATOM 1156 C CA . ALA A 1 185 ? -1.312 28.663 9.193 1.00 70.73 185 ALA A CA 1
ATOM 1157 C C . ALA A 1 185 ? -0.683 28.305 10.535 1.00 70.73 185 ALA A C 1
ATOM 1158 O O . ALA A 1 185 ? -0.985 27.265 11.119 1.00 70.73 185 ALA A O 1
ATOM 1160 N N . ALA A 1 186 ? 0.202 29.177 11.011 1.00 31.57 186 ALA A N 1
ATOM 1161 C CA . ALA A 1 186 ? 0.809 29.017 12.324 1.00 31.57 186 ALA A CA 1
ATOM 1162 C C . ALA A 1 186 ? 0.225 30.052 13.278 1.00 31.57 186 ALA A C 1
ATOM 1163 O O . ALA A 1 186 ? -0.045 29.757 14.441 1.00 31.57 186 ALA A O 1
ATOM 1165 N N . TRP A 1 187 ? 0.037 31.268 12.776 1.00 110.25 187 TRP A N 1
ATOM 1166 C CA . TRP A 1 187 ? -0.657 32.307 13.523 1.00 110.25 187 TRP A CA 1
ATOM 1167 C C . TRP A 1 187 ? -2.030 31.781 13.900 1.00 110.25 187 TRP A C 1
ATOM 1168 O O . TRP A 1 187 ? -2.575 32.121 14.950 1.00 110.25 187 TRP A O 1
ATOM 1179 N N . SER A 1 188 ? -2.582 30.945 13.027 1.00 92.34 188 SER A N 1
ATOM 1180 C CA . SER A 1 188 ? -3.867 30.308 13.274 1.00 92.34 188 SER A CA 1
ATOM 1181 C C . SER A 1 188 ? -3.819 29.474 14.548 1.00 92.34 188 SER A C 1
ATOM 1182 O O . SER A 1 188 ? -4.348 29.883 15.574 1.00 92.34 188 SER A O 1
ATOM 1185 N N . LEU A 1 189 ? -3.135 28.350 14.548 1.00 56.64 189 LEU A N 1
ATOM 1186 C CA . LEU A 1 189 ? -3.255 27.524 15.718 1.00 56.64 189 LEU A CA 1
ATOM 1187 C C . LEU A 1 189 ? -2.831 28.337 16.902 1.00 56.64 189 LEU A C 1
ATOM 1188 O O . LEU A 1 189 ? -3.514 28.365 17.911 1.00 56.64 189 LEU A O 1
ATOM 1193 N N . ALA A 1 190 ? -1.743 29.060 16.770 1.00 111.24 190 ALA A N 1
ATOM 1194 C CA . ALA A 1 190 ? -1.238 29.804 17.918 1.00 111.24 190 ALA A CA 1
ATOM 1195 C C . ALA A 1 190 ? -2.309 30.723 18.493 1.00 111.24 190 ALA A C 1
ATOM 1196 O O . ALA A 1 190 ? -2.076 31.419 19.479 1.00 111.24 190 ALA A O 1
ATOM 1198 N N . GLN A 1 191 ? -3.483 30.715 17.871 1.00 86.87 191 GLN A N 1
ATOM 1199 C CA . GLN A 1 191 ? -4.574 31.595 18.276 1.00 86.87 191 GLN A CA 1
ATOM 1200 C C . GLN A 1 191 ? -5.554 30.910 19.232 1.00 86.87 191 GLN A C 1
ATOM 1201 O O . GLN A 1 191 ? -5.701 31.338 20.375 1.00 86.87 191 GLN A O 1
ATOM 1207 N N . PRO A 1 192 ? -6.224 29.839 18.769 1.00 99.42 192 PRO A N 1
ATOM 1208 C CA . PRO A 1 192 ? -7.229 29.190 19.618 1.00 99.42 192 PRO A CA 1
ATOM 1209 C C . PRO A 1 192 ? -6.593 28.554 20.847 1.00 99.42 192 PRO A C 1
ATOM 1210 O O . PRO A 1 192 ? -7.074 28.753 21.962 1.00 99.42 192 PRO A O 1
ATOM 1214 N N . SER A 1 193 ? -5.519 27.802 20.639 1.00 49.79 193 SER A N 1
ATOM 1215 C CA . SER A 1 193 ? -4.827 27.138 21.736 1.00 49.79 193 SER A CA 1
ATOM 1216 C C . SER A 1 193 ? -4.180 28.158 22.669 1.00 49.79 193 SER A C 1
ATOM 1217 O O . SER A 1 193 ? -3.688 27.802 23.738 1.00 49.79 193 SER A O 1
ATOM 1220 N N . ALA A 1 194 ? -4.181 29.422 22.254 1.00 82.05 194 ALA A N 1
ATOM 1221 C CA . ALA A 1 194 ? -3.632 30.500 23.071 1.00 82.05 194 ALA A CA 1
ATOM 1222 C C . ALA A 1 194 ? -4.718 31.169 23.903 1.00 82.05 194 ALA A C 1
ATOM 1223 O O . ALA A 1 194 ? -4.589 31.295 25.121 1.00 82.05 194 ALA A O 1
ATOM 1225 N N . SER A 1 195 ? -5.785 31.605 23.244 1.00 71.93 195 SER A N 1
ATOM 1226 C CA . SER A 1 195 ? -6.925 32.174 23.952 1.00 71.93 195 SER A CA 1
ATOM 1227 C C . SER A 1 195 ? -7.414 31.177 24.994 1.00 71.93 195 SER A C 1
ATOM 1228 O O . SER A 1 195 ? -7.986 31.556 26.016 1.00 71.93 195 SER A O 1
ATOM 1231 N N . ALA A 1 196 ? -7.168 29.898 24.728 1.00 86.76 196 ALA A N 1
ATOM 1232 C CA . ALA A 1 196 ? -7.524 28.832 25.653 1.00 86.76 196 ALA A CA 1
ATOM 1233 C C . ALA A 1 196 ? -6.654 28.876 26.905 1.00 86.76 196 ALA A C 1
ATOM 1234 O O . ALA A 1 196 ? -7.164 28.922 28.024 1.00 86.76 196 ALA A O 1
ATOM 1236 N N . ILE A 1 197 ? -5.337 28.861 26.712 1.00 53.71 197 ILE A N 1
ATOM 1237 C CA . ILE A 1 197 ? -4.406 28.887 27.837 1.00 53.71 197 ILE A CA 1
ATOM 1238 C C . ILE A 1 197 ? -4.587 30.130 28.708 1.00 53.71 197 ILE A C 1
ATOM 1239 O O . ILE A 1 197 ? -4.492 30.050 29.933 1.00 53.71 197 ILE A O 1
ATOM 1244 N N . PHE A 1 198 ? -4.857 31.273 28.079 1.00 119.38 198 PHE A N 1
ATOM 1245 C CA . PHE A 1 198 ? -5.140 32.494 28.823 1.00 119.38 198 PHE A CA 1
ATOM 1246 C C . PHE A 1 198 ? -6.149 32.202 29.922 1.00 119.38 198 PHE A C 1
ATOM 1247 O O . PHE A 1 198 ? -5.977 32.614 31.070 1.00 119.38 198 PHE A O 1
ATOM 1255 N N . ASP A 1 199 ? -7.206 31.483 29.554 1.00 65.05 199 ASP A N 1
ATOM 1256 C CA . ASP A 1 199 ? -8.269 31.138 30.487 1.00 65.05 199 ASP A CA 1
ATOM 1257 C C . ASP A 1 199 ? -7.728 30.430 31.722 1.00 65.05 199 ASP A C 1
ATOM 1258 O O . ASP A 1 199 ? -8.169 30.699 32.836 1.00 65.05 199 ASP A O 1
ATOM 1263 N N . PHE A 1 200 ? -6.772 29.526 31.523 1.00 50.10 200 PHE A N 1
ATOM 1264 C CA . PHE A 1 200 ? -6.197 28.789 32.645 1.00 50.10 200 PHE A CA 1
ATOM 1265 C C . PHE A 1 200 ? -5.587 29.737 33.672 1.00 50.10 200 PHE A C 1
ATOM 1266 O O . PHE A 1 200 ? -5.625 29.469 34.872 1.00 50.10 200 PHE A O 1
ATOM 1274 N N . TYR A 1 201 ? -5.026 30.842 33.196 1.00 48.58 201 TYR A N 1
ATOM 1275 C CA . TYR A 1 201 ? -4.509 31.873 34.085 1.00 48.58 201 TYR A CA 1
ATOM 1276 C C . TYR A 1 201 ? -5.651 32.398 34.937 1.00 48.58 201 TYR A C 1
ATOM 1277 O O . TYR A 1 201 ? -5.523 32.528 36.155 1.00 48.58 201 TYR A O 1
ATOM 1286 N N . LYS A 1 202 ? -6.772 32.697 34.292 1.00 86.96 202 LYS A N 1
ATOM 1287 C CA . LYS A 1 202 ? -7.973 33.084 35.019 1.00 86.96 202 LYS A CA 1
ATOM 1288 C C . LYS A 1 202 ? -8.393 31.962 35.962 1.00 86.96 202 LYS A C 1
ATOM 1289 O O . LYS A 1 202 ? -8.908 32.211 37.047 1.00 86.96 202 LYS A O 1
ATOM 1295 N N . THR A 1 203 ? -8.172 30.719 35.541 1.00 63.15 203 THR A N 1
ATOM 1296 C CA . THR A 1 203 ? -8.592 29.573 36.341 1.00 63.15 203 THR A CA 1
ATOM 1297 C C . THR A 1 203 ? -7.713 29.428 37.581 1.00 63.15 203 THR A C 1
ATOM 1298 O O . THR A 1 203 ? -8.135 28.852 38.587 1.00 63.15 203 THR A O 1
ATOM 1302 N N . VAL A 1 204 ? -6.494 29.956 37.502 1.00 83.84 204 VAL A N 1
ATOM 1303 C CA . VAL A 1 204 ? -5.561 29.891 38.619 1.00 83.84 204 VAL A CA 1
ATOM 1304 C C . VAL A 1 204 ? -5.758 31.077 39.561 1.00 83.84 204 VAL A C 1
ATOM 1305 O O . VAL A 1 204 ? -5.611 30.944 40.776 1.00 83.84 204 VAL A O 1
ATOM 1309 N N . MET A 1 205 ? -6.098 32.232 38.994 1.00 181.29 205 MET A N 1
ATOM 1310 C CA . MET A 1 205 ? -6.397 33.409 39.795 1.00 181.29 205 MET A CA 1
ATOM 1311 C C . MET A 1 205 ? -7.672 33.171 40.597 1.00 181.29 205 MET A C 1
ATOM 1312 O O . MET A 1 205 ? -7.706 33.386 41.808 1.00 181.29 205 MET A O 1
ATOM 1317 N N . LYS A 1 206 ? -8.718 32.720 39.911 1.00 69.10 206 LYS A N 1
ATOM 1318 C CA . LYS A 1 206 ? -9.979 32.395 40.568 1.00 69.10 206 LYS A CA 1
ATOM 1319 C C . LYS A 1 206 ? -9.763 31.376 41.679 1.00 69.10 206 LYS A C 1
ATOM 1320 O O . LYS A 1 206 ? -10.504 31.347 42.662 1.00 69.10 206 LYS A O 1
ATOM 1326 N N . ARG A 1 207 ? -8.742 30.542 41.514 1.00 81.45 207 ARG A N 1
ATOM 1327 C CA . ARG A 1 207 ? -8.409 29.526 42.507 1.00 81.45 207 ARG A CA 1
ATOM 1328 C C . ARG A 1 207 ? -8.178 30.128 43.887 1.00 81.45 207 ARG A C 1
ATOM 1329 O O . ARG A 1 207 ? -8.950 29.890 44.815 1.00 81.45 207 ARG A O 1
ATOM 1337 N N . LYS A 1 208 ? -7.113 30.912 44.015 1.00 68.58 208 LYS A N 1
ATOM 1338 C CA . LYS A 1 208 ? -6.732 31.463 45.310 1.00 68.58 208 LYS A CA 1
ATOM 1339 C C . LYS A 1 208 ? -7.400 32.798 45.625 1.00 68.58 208 LYS A C 1
ATOM 1340 O O . LYS A 1 208 ? -7.299 33.297 46.745 1.00 68.58 208 LYS A O 1
ATOM 1346 N N . LEU A 1 209 ? -8.084 33.376 44.643 1.00 189.58 209 LEU A N 1
ATOM 1347 C CA . LEU A 1 209 ? -8.913 34.551 44.899 1.00 189.58 209 LEU A CA 1
ATOM 1348 C C . LEU A 1 209 ? -10.103 34.143 45.752 1.00 189.58 209 LEU A C 1
ATOM 1349 O O . LEU A 1 209 ? -10.897 34.982 46.179 1.00 189.58 209 LEU A O 1
ATOM 1354 N N . SER A 1 210 ? -10.218 32.841 45.995 1.00 105.94 210 SER A N 1
ATOM 1355 C CA . SER A 1 210 ? -11.279 32.296 46.827 1.00 105.94 210 SER A CA 1
ATOM 1356 C C . SER A 1 210 ? -10.700 31.762 48.131 1.00 105.94 210 SER A C 1
ATOM 1357 O O . SER A 1 210 ? -11.093 32.187 49.217 1.00 105.94 210 SER A O 1
ATOM 1360 N N . VAL A 1 211 ? -9.756 30.833 48.013 1.00 57.56 211 VAL A N 1
ATOM 1361 C CA . VAL A 1 211 ? -9.140 30.207 49.179 1.00 57.56 211 VAL A CA 1
ATOM 1362 C C . VAL A 1 211 ? -8.407 31.230 50.042 1.00 57.56 211 VAL A C 1
ATOM 1363 O O . VAL A 1 211 ? -8.096 30.963 51.205 1.00 57.56 211 VAL A O 1
ATOM 1367 N N . ASP A 1 212 ? -8.131 32.397 49.469 1.00 66.85 212 ASP A N 1
ATOM 1368 C CA . ASP A 1 212 ? -7.464 33.473 50.195 1.00 66.85 212 ASP A CA 1
ATOM 1369 C C . ASP A 1 212 ? -7.428 34.753 49.367 1.00 66.85 212 ASP A C 1
ATOM 1370 O O . ASP A 1 212 ? -8.305 34.998 48.538 1.00 66.85 212 ASP A O 1
ATOM 1375 N N . ALA B 1 2 ? 11.420 51.556 -1.841 1.00 68.95 2 ALA B N 1
ATOM 1376 C CA . ALA B 1 2 ? 11.938 50.819 -0.700 1.00 68.95 2 ALA B CA 1
ATOM 1377 C C . ALA B 1 2 ? 13.251 51.420 -0.236 1.00 68.95 2 ALA B C 1
ATOM 1378 O O . ALA B 1 2 ? 13.938 52.093 -1.007 1.00 68.95 2 ALA B O 1
ATOM 1380 N N . GLY B 1 3 ? 13.589 51.166 1.027 1.00 107.96 3 GLY B N 1
ATOM 1381 C CA . GLY B 1 3 ? 14.820 51.656 1.627 1.00 107.96 3 GLY B CA 1
ATOM 1382 C C . GLY B 1 3 ? 16.057 51.069 0.964 1.00 107.96 3 GLY B C 1
ATOM 1383 O O . GLY B 1 3 ? 16.018 50.691 -0.213 1.00 107.96 3 GLY B O 1
ATOM 1384 N N . ARG B 1 4 ? 17.147 50.946 1.717 1.00 165.85 4 ARG B N 1
ATOM 1385 C CA . ARG B 1 4 ? 18.380 50.411 1.156 1.00 165.85 4 ARG B CA 1
ATOM 1386 C C . ARG B 1 4 ? 19.340 49.977 2.247 1.00 165.85 4 ARG B C 1
ATOM 1387 O O . ARG B 1 4 ? 19.060 50.122 3.435 1.00 165.85 4 ARG B O 1
ATOM 1395 N N . LEU B 1 5 ? 20.479 49.449 1.821 1.00 84.13 5 LEU B N 1
ATOM 1396 C CA . LEU B 1 5 ? 21.542 49.013 2.718 1.00 84.13 5 LEU B CA 1
ATOM 1397 C C . LEU B 1 5 ? 22.297 50.182 3.349 1.00 84.13 5 LEU B C 1
ATOM 1398 O O . LEU B 1 5 ? 22.450 51.237 2.727 1.00 84.13 5 LEU B O 1
ATOM 1403 N N . ARG B 1 6 ? 22.760 50.006 4.583 1.00 68.79 6 ARG B N 1
ATOM 1404 C CA . ARG B 1 6 ? 23.648 50.991 5.185 1.00 68.79 6 ARG B CA 1
ATOM 1405 C C . ARG B 1 6 ? 24.998 50.881 4.493 1.00 68.79 6 ARG B C 1
ATOM 1406 O O . ARG B 1 6 ? 25.438 49.783 4.150 1.00 68.79 6 ARG B O 1
ATOM 1414 N N . GLU B 1 7 ? 25.654 52.017 4.276 1.00 162.05 7 GLU B N 1
ATOM 1415 C CA . GLU B 1 7 ? 26.966 52.025 3.643 1.00 162.05 7 GLU B CA 1
ATOM 1416 C C . GLU B 1 7 ? 27.916 51.123 4.424 1.00 162.05 7 GLU B C 1
ATOM 1417 O O . GLU B 1 7 ? 27.962 51.178 5.652 1.00 162.05 7 GLU B O 1
ATOM 1423 N N . MET B 1 8 ? 28.673 50.300 3.705 1.00 78.01 8 MET B N 1
ATOM 1424 C CA . MET B 1 8 ? 29.491 49.270 4.340 1.00 78.01 8 MET B CA 1
ATOM 1425 C C . MET B 1 8 ? 30.991 49.437 4.110 1.00 78.01 8 MET B C 1
ATOM 1426 O O . MET B 1 8 ? 31.427 49.808 3.016 1.00 78.01 8 MET B O 1
ATOM 1431 N N . ARG B 1 9 ? 31.763 49.153 5.156 1.00 130.81 9 ARG B N 1
ATOM 1432 C CA . ARG B 1 9 ? 33.217 49.167 5.093 1.00 130.81 9 ARG B CA 1
ATOM 1433 C C . ARG B 1 9 ? 33.771 48.363 6.270 1.00 130.81 9 ARG B C 1
ATOM 1434 O O . ARG B 1 9 ? 33.096 48.200 7.289 1.00 130.81 9 ARG B O 1
ATOM 1442 N N . CYS B 1 10 ? 34.991 47.857 6.129 1.00 45.55 10 CYS B N 1
ATOM 1443 C CA . CYS B 1 10 ? 35.572 47.019 7.168 1.00 45.55 10 CYS B CA 1
ATOM 1444 C C . CYS B 1 10 ? 37.089 46.872 7.041 1.00 45.55 10 CYS B C 1
ATOM 1445 O O . CYS B 1 10 ? 37.599 46.352 6.046 1.00 45.55 10 CYS B O 1
ATOM 1448 N N . GLU B 1 11 ? 37.805 47.345 8.057 1.00 116.44 11 GLU B N 1
ATOM 1449 C CA . GLU B 1 11 ? 39.246 47.133 8.143 1.00 116.44 11 GLU B CA 1
ATOM 1450 C C . GLU B 1 11 ? 39.512 45.743 8.697 1.00 116.44 11 GLU B C 1
ATOM 1451 O O . GLU B 1 11 ? 38.690 45.196 9.434 1.00 116.44 11 GLU B O 1
ATOM 1457 N N . LEU B 1 12 ? 40.655 45.165 8.344 1.00 82.33 12 LEU B N 1
ATOM 1458 C CA . LEU B 1 12 ? 40.990 43.836 8.841 1.00 82.33 12 LEU B CA 1
ATOM 1459 C C . LEU B 1 12 ? 42.032 43.915 9.954 1.00 82.33 12 LEU B C 1
ATOM 1460 O O . LEU B 1 12 ? 42.510 44.997 10.301 1.00 82.33 12 LEU B O 1
ATOM 1465 N N . SER B 1 13 ? 42.381 42.756 10.499 1.00 82.98 13 SER B N 1
ATOM 1466 C CA . SER B 1 13 ? 43.184 42.666 11.710 1.00 82.98 13 SER B CA 1
ATOM 1467 C C . SER B 1 13 ? 44.574 43.288 11.632 1.00 82.98 13 SER B C 1
ATOM 1468 O O . SER B 1 13 ? 45.122 43.513 10.553 1.00 82.98 13 SER B O 1
ATOM 1471 N N . PHE B 1 14 ? 45.127 43.552 12.811 1.00 131.98 14 PHE B N 1
ATOM 1472 C CA . PHE B 1 14 ? 46.511 43.967 12.989 1.00 131.98 14 PHE B CA 1
ATOM 1473 C C . PHE B 1 14 ? 46.871 43.717 14.442 1.00 131.98 14 PHE B C 1
ATOM 1474 O O . PHE B 1 14 ? 47.414 44.588 15.120 1.00 131.98 14 PHE B O 1
ATOM 1482 N N . LEU B 1 15 ? 46.554 42.515 14.911 1.00 67.66 15 LEU B N 1
ATOM 1483 C CA . LEU B 1 15 ? 46.696 42.172 16.321 1.00 67.66 15 LEU B CA 1
ATOM 1484 C C . LEU B 1 15 ? 47.697 41.038 16.521 1.00 67.66 15 LEU B C 1
ATOM 1485 O O . LEU B 1 15 ? 47.964 40.260 15.602 1.00 67.66 15 LEU B O 1
ATOM 1490 N N . LYS B 1 16 ? 48.247 40.950 17.728 1.00 89.43 16 LYS B N 1
ATOM 1491 C CA . LYS B 1 16 ? 49.200 39.897 18.061 1.00 89.43 16 LYS B CA 1
ATOM 1492 C C . LYS B 1 16 ? 49.069 39.478 19.522 1.00 89.43 16 LYS B C 1
ATOM 1493 O O . LYS B 1 16 ? 47.963 39.360 20.048 1.00 89.43 16 LYS B O 1
ATOM 1499 N N . ALA B 1 18 ? 44.550 36.516 18.128 1.00 69.47 18 ALA B N 1
ATOM 1500 C CA . ALA B 1 18 ? 43.860 35.272 17.813 1.00 69.47 18 ALA B CA 1
ATOM 1501 C C . ALA B 1 18 ? 43.774 35.056 16.307 1.00 69.47 18 ALA B C 1
ATOM 1502 O O . ALA B 1 18 ? 43.986 35.987 15.529 1.00 69.47 18 ALA B O 1
ATOM 1504 N N . ASP B 1 19 ? 43.461 33.831 15.902 1.00 73.15 19 ASP B N 1
ATOM 1505 C CA . ASP B 1 19 ? 43.352 33.500 14.488 1.00 73.15 19 ASP B CA 1
ATOM 1506 C C . ASP B 1 19 ? 42.163 34.221 13.853 1.00 73.15 19 ASP B C 1
ATOM 1507 O O . ASP B 1 19 ? 42.279 34.792 12.762 1.00 73.15 19 ASP B O 1
ATOM 1512 N N . GLY B 1 20 ? 41.026 34.196 14.539 1.00 69.30 20 GLY B N 1
ATOM 1513 C CA . GLY B 1 20 ? 39.874 34.978 14.132 1.00 69.30 20 GLY B CA 1
ATOM 1514 C C . GLY B 1 20 ? 40.111 36.430 14.493 1.00 69.30 20 GLY B C 1
ATOM 1515 O O . GLY B 1 20 ? 40.372 36.753 15.652 1.00 69.30 20 GLY B O 1
ATOM 1516 N N . SER B 1 21 ? 40.036 37.308 13.496 1.00 89.97 21 SER B N 1
ATOM 1517 C CA . SER B 1 21 ? 40.386 38.708 13.699 1.00 89.97 21 SER B CA 1
ATOM 1518 C C . SER B 1 21 ? 39.811 39.606 12.607 1.00 89.97 21 SER B C 1
ATOM 1519 O O . SER B 1 21 ? 39.593 39.158 11.479 1.00 89.97 21 SER B O 1
ATOM 1522 N N . ALA B 1 22 ? 39.582 40.872 12.957 1.00 146.33 22 ALA B N 1
ATOM 1523 C CA . ALA B 1 22 ? 39.140 41.898 12.012 1.00 146.33 22 ALA B CA 1
ATOM 1524 C C . ALA B 1 22 ? 38.493 43.075 12.730 1.00 146.33 22 ALA B C 1
ATOM 1525 O O . ALA B 1 22 ? 38.497 43.152 13.961 1.00 146.33 22 ALA B O 1
ATOM 1527 N N . CYS B 1 23 ? 37.939 43.994 11.948 1.00 78.52 23 CYS B N 1
ATOM 1528 C CA . CYS B 1 23 ? 37.197 45.127 12.481 1.00 78.52 23 CYS B CA 1
ATOM 1529 C C . CYS B 1 23 ? 36.107 45.527 11.499 1.00 78.52 23 CYS B C 1
ATOM 1530 O O . CYS B 1 23 ? 36.392 45.982 10.391 1.00 78.52 23 CYS B O 1
ATOM 1533 N N . PHE B 1 24 ? 34.857 45.357 11.914 1.00 38.21 24 PHE B N 1
ATOM 1534 C CA . PHE B 1 24 ? 33.727 45.585 11.027 1.00 38.21 24 PHE B CA 1
ATOM 1535 C C . PHE B 1 24 ? 33.232 47.027 11.101 1.00 38.21 24 PHE B C 1
ATOM 1536 O O . PHE B 1 24 ? 32.082 47.280 11.456 1.00 38.21 24 PHE B O 1
ATOM 1544 N N . SER B 1 25 ? 34.107 47.964 10.748 1.00 182.37 25 SER B N 1
ATOM 1545 C CA . SER B 1 25 ? 33.782 49.384 10.807 1.00 182.37 25 SER B CA 1
ATOM 1546 C C . SER B 1 25 ? 32.849 49.809 9.677 1.00 182.37 25 SER B C 1
ATOM 1547 O O . SER B 1 25 ? 33.293 50.368 8.675 1.00 182.37 25 SER B O 1
ATOM 1550 N N . GLN B 1 26 ? 31.555 49.556 9.845 1.00 56.26 26 GLN B N 1
ATOM 1551 C CA . GLN B 1 26 ? 30.587 49.862 8.794 1.00 56.26 26 GLN B CA 1
ATOM 1552 C C . GLN B 1 26 ? 29.313 50.521 9.320 1.00 56.26 26 GLN B C 1
ATOM 1553 O O . GLN B 1 26 ? 28.845 50.215 10.416 1.00 56.26 26 GLN B O 1
ATOM 1559 N N . GLY B 1 27 ? 28.768 51.432 8.520 1.00 104.70 27 GLY B N 1
ATOM 1560 C CA . GLY B 1 27 ? 27.476 52.033 8.793 1.00 104.70 27 GLY B CA 1
ATOM 1561 C C . GLY B 1 27 ? 27.373 52.855 10.062 1.00 104.70 27 GLY B C 1
ATOM 1562 O O . GLY B 1 27 ? 26.448 52.669 10.852 1.00 104.70 27 GLY B O 1
ATOM 1563 N N . ALA B 1 28 ? 28.321 53.767 10.258 1.00 41.31 28 ALA B N 1
ATOM 1564 C CA . ALA B 1 28 ? 28.307 54.661 11.413 1.00 41.31 28 ALA B CA 1
ATOM 1565 C C . ALA B 1 28 ? 28.354 53.902 12.737 1.00 41.31 28 ALA B C 1
ATOM 1566 O O . ALA B 1 28 ? 28.353 54.506 13.810 1.00 41.31 28 ALA B O 1
ATOM 1568 N N . THR B 1 29 ? 28.393 52.577 12.653 1.00 43.63 29 THR B N 1
ATOM 1569 C CA . THR B 1 29 ? 28.450 51.729 13.836 1.00 43.63 29 THR B CA 1
ATOM 1570 C C . THR B 1 29 ? 29.658 50.808 13.758 1.00 43.63 29 THR B C 1
ATOM 1571 O O . THR B 1 29 ? 29.522 49.585 13.707 1.00 43.63 29 THR B O 1
ATOM 1575 N N . CYS B 1 30 ? 30.842 51.405 13.745 1.00 109.97 30 CYS B N 1
ATOM 1576 C CA . CYS B 1 30 ? 32.084 50.656 13.626 1.00 109.97 30 CYS B CA 1
ATOM 1577 C C . CYS B 1 30 ? 32.384 49.841 14.880 1.00 109.97 30 CYS B C 1
ATOM 1578 O O . CYS B 1 30 ? 32.723 50.393 15.923 1.00 109.97 30 CYS B O 1
ATOM 1581 N N . ILE B 1 31 ? 32.256 48.522 14.769 1.00 106.41 31 ILE B N 1
ATOM 1582 C CA . ILE B 1 31 ? 32.596 47.631 15.873 1.00 106.41 31 ILE B CA 1
ATOM 1583 C C . ILE B 1 31 ? 33.677 46.653 15.430 1.00 106.41 31 ILE B C 1
ATOM 1584 O O . ILE B 1 31 ? 33.816 46.371 14.240 1.00 106.41 31 ILE B O 1
ATOM 1589 N N . TRP B 1 32 ? 34.446 46.141 16.384 1.00 85.88 32 TRP B N 1
ATOM 1590 C CA . TRP B 1 32 ? 35.485 45.165 16.064 1.00 85.88 32 TRP B CA 1
ATOM 1591 C C . TRP B 1 32 ? 35.250 43.822 16.745 1.00 85.88 32 TRP B C 1
ATOM 1592 O O . TRP B 1 32 ? 34.743 43.761 17.868 1.00 85.88 32 TRP B O 1
ATOM 1603 N N . ALA B 1 33 ? 35.617 42.749 16.052 1.00 127.33 33 ALA B N 1
ATOM 1604 C CA . ALA B 1 33 ? 35.449 41.401 16.574 1.00 127.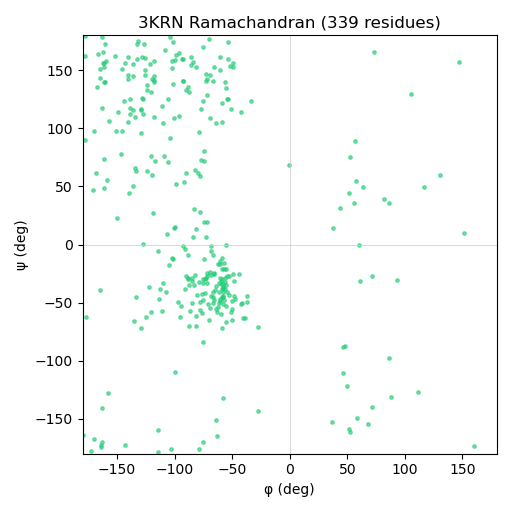33 33 ALA B CA 1
ATOM 1605 C C . ALA B 1 33 ? 36.732 40.595 16.402 1.00 127.33 33 ALA B C 1
ATOM 1606 O O . ALA B 1 33 ? 37.697 41.066 15.799 1.00 127.33 33 ALA B O 1
ATOM 1608 N N . SER B 1 34 ? 36.733 39.380 16.933 1.00 71.33 34 SER B N 1
ATOM 1609 C CA . SER B 1 34 ? 37.884 38.491 16.837 1.00 71.33 34 SER B CA 1
ATOM 1610 C C . SER B 1 34 ? 37.580 37.146 17.495 1.00 71.33 34 SER B C 1
ATOM 1611 O O . SER B 1 34 ? 36.632 37.021 18.270 1.00 71.33 34 SER B O 1
ATOM 1614 N N . CYS B 1 35 ? 38.380 36.135 17.170 1.00 113.06 35 CYS B N 1
ATOM 1615 C CA . CYS B 1 35 ? 38.175 34.797 17.707 1.00 113.06 35 CYS B CA 1
ATOM 1616 C C . CYS B 1 35 ? 39.438 33.950 17.560 1.00 113.06 35 CYS B C 1
ATOM 1617 O O . CYS B 1 35 ? 39.512 33.072 16.699 1.00 113.06 35 CYS B O 1
ATOM 1620 N N 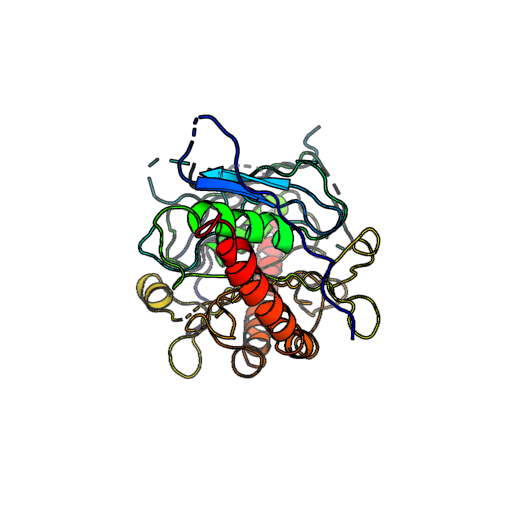. ASN B 1 60 ? 29.390 47.522 25.491 1.00 102.43 60 ASN B N 1
ATOM 1621 C CA . ASN B 1 60 ? 27.990 47.767 25.164 1.00 102.43 60 ASN B CA 1
ATOM 1622 C C . ASN B 1 60 ? 27.711 49.249 24.923 1.00 102.43 60 ASN B C 1
ATOM 1623 O O . ASN B 1 60 ? 26.949 49.877 25.660 1.00 102.43 60 ASN B O 1
ATOM 1628 N N . CYS B 1 61 ? 28.336 49.803 23.889 1.00 65.27 61 CYS B N 1
ATOM 1629 C CA . CYS B 1 61 ? 28.184 51.215 23.561 1.00 65.27 61 CYS B CA 1
ATOM 1630 C C . CYS B 1 61 ? 27.035 51.437 22.580 1.00 65.27 61 CYS B C 1
ATOM 1631 O O . CYS B 1 61 ? 26.570 52.563 22.398 1.00 65.27 61 CYS B O 1
ATOM 1634 N N . ILE B 1 73 ? 23.215 34.385 20.249 1.00 91.79 73 ILE B N 1
ATOM 1635 C CA . ILE B 1 73 ? 23.992 33.221 19.838 1.00 91.79 73 ILE B CA 1
ATOM 1636 C C . ILE B 1 73 ? 23.280 32.378 18.772 1.00 91.79 73 ILE B C 1
ATOM 1637 O O . ILE B 1 73 ? 23.893 31.978 17.785 1.00 91.79 73 ILE B O 1
ATOM 1642 N N . HIS B 1 74 ? 21.989 32.118 18.966 1.00 92.40 74 HIS B N 1
ATOM 1643 C CA . HIS B 1 74 ? 21.195 31.440 17.944 1.00 92.40 74 HIS B CA 1
ATOM 1644 C C . HIS B 1 74 ? 21.349 32.180 16.620 1.00 92.40 74 HIS B C 1
ATOM 1645 O O . HIS B 1 74 ? 21.237 31.592 15.542 1.00 92.40 74 HIS B O 1
ATOM 1652 N N . SER B 1 75 ? 21.623 33.478 16.723 1.00 68.32 75 SER B N 1
ATOM 1653 C CA . SER B 1 75 ? 21.975 34.302 15.574 1.00 68.32 75 SER B CA 1
ATOM 1654 C C . SER B 1 75 ? 23.406 34.026 15.113 1.00 68.32 75 SER B C 1
ATOM 1655 O O . SER B 1 75 ? 23.706 34.091 13.920 1.00 68.32 75 SER B O 1
ATOM 1658 N N . THR B 1 76 ? 24.284 33.714 16.064 1.00 149.81 76 THR B N 1
ATOM 1659 C CA . THR B 1 76 ? 25.711 33.553 15.780 1.00 149.81 76 THR B CA 1
ATOM 1660 C C . THR B 1 76 ? 26.095 32.207 15.153 1.00 149.81 76 THR B C 1
ATOM 1661 O O . THR B 1 76 ? 27.032 32.140 14.354 1.00 149.81 76 THR B O 1
ATOM 1665 N N . LEU B 1 77 ? 25.369 31.161 15.504 1.00 161.66 77 LEU B N 1
ATOM 1666 C CA . LEU B 1 77 ? 25.646 29.839 14.989 1.00 161.66 77 LEU B CA 1
ATOM 1667 C C . LEU B 1 77 ? 24.805 29.615 13.747 1.00 161.66 77 LEU B C 1
ATOM 1668 O O . LEU B 1 77 ? 23.675 30.056 13.694 1.00 161.66 77 LEU B O 1
ATOM 1673 N N . SER B 1 78 ? 25.365 28.963 12.732 1.00 104.38 78 SER B N 1
ATOM 1674 C CA . SER B 1 78 ? 24.597 28.617 11.543 1.00 104.38 78 SER B CA 1
ATOM 1675 C C . SER B 1 78 ? 24.853 27.186 11.072 1.00 104.38 78 SER B C 1
ATOM 1676 O O . SER B 1 78 ? 23.957 26.343 11.108 1.00 104.38 78 SER B O 1
ATOM 1679 N N . ASN B 1 79 ? 26.077 26.917 10.631 1.00 34.97 79 ASN B N 1
ATOM 1680 C CA . ASN B 1 79 ? 26.400 25.621 10.042 1.00 34.97 79 ASN B CA 1
ATOM 1681 C C . ASN B 1 79 ? 27.726 25.039 10.529 1.00 34.97 79 ASN B C 1
ATOM 1682 O O . ASN B 1 79 ? 28.796 25.597 10.277 1.00 34.97 79 ASN B O 1
ATOM 1687 N N . ALA B 1 80 ? 27.638 23.911 11.226 1.00 66.48 80 ALA B N 1
ATOM 1688 C CA . ALA B 1 80 ? 28.807 23.172 11.687 1.00 66.48 80 ALA B CA 1
ATOM 1689 C C . ALA B 1 80 ? 29.058 22.008 10.733 1.00 66.48 80 ALA B C 1
ATOM 1690 O O . ALA B 1 80 ? 28.145 21.586 10.027 1.00 66.48 80 ALA B O 1
ATOM 1692 N N . ILE B 1 81 ? 30.281 21.480 10.707 1.00 133.60 81 ILE B N 1
ATOM 1693 C CA . ILE B 1 81 ? 31.383 21.937 11.549 1.00 133.60 81 ILE B CA 1
ATOM 1694 C C . ILE B 1 81 ? 31.929 23.292 11.106 1.00 133.60 81 ILE B C 1
ATOM 1695 O O . ILE B 1 81 ? 32.031 23.553 9.907 1.00 133.60 81 ILE B O 1
ATOM 1700 N N . ASN B 1 82 ? 32.273 24.163 12.053 1.00 161.40 82 ASN B N 1
ATOM 1701 C CA . ASN B 1 82 ? 32.125 23.930 13.490 1.00 161.40 82 ASN B CA 1
ATOM 1702 C C . ASN B 1 82 ? 32.196 25.264 14.229 1.00 161.40 82 ASN B C 1
ATOM 1703 O O . ASN B 1 82 ? 32.768 26.223 13.709 1.00 161.40 82 ASN B O 1
ATOM 1708 N N . LEU B 1 83 ? 31.627 25.347 15.429 1.00 88.58 83 LEU B N 1
ATOM 1709 C CA . LEU B 1 83 ? 30.938 24.234 16.077 1.00 88.58 83 LEU B CA 1
ATOM 1710 C C . LEU B 1 83 ? 29.478 24.178 15.644 1.00 88.58 83 LEU B C 1
ATOM 1711 O O . LEU B 1 83 ? 28.718 25.119 15.869 1.00 88.58 83 LEU B O 1
ATOM 1716 N N . THR B 1 94 ? 31.928 36.472 21.153 1.00 93.78 94 THR B N 1
ATOM 1717 C CA . THR B 1 94 ? 33.310 36.928 21.205 1.00 93.78 94 THR B CA 1
ATOM 1718 C C . THR B 1 94 ? 33.506 38.175 20.349 1.00 93.78 94 THR B C 1
ATOM 1719 O O . THR B 1 94 ? 34.425 38.241 19.530 1.00 93.78 94 THR B O 1
ATOM 1723 N N . VAL B 1 95 ? 32.638 39.162 20.544 1.00 82.70 95 VAL B N 1
ATOM 1724 C CA . VAL B 1 95 ? 32.663 40.382 19.745 1.00 82.70 95 VAL B CA 1
ATOM 1725 C C . VAL B 1 95 ? 32.494 41.625 20.617 1.00 82.70 95 VAL B C 1
ATOM 1726 O O . VAL B 1 95 ? 31.935 41.557 21.710 1.00 82.70 95 VAL B O 1
ATOM 1730 N N . HIS B 1 96 ? 32.985 42.758 20.123 1.00 100.92 96 HIS B N 1
ATOM 1731 C CA . HIS B 1 96 ? 32.841 44.030 20.817 1.00 100.92 96 HIS B CA 1
ATOM 1732 C C . HIS B 1 96 ? 32.205 45.085 19.915 1.00 100.92 96 HIS B C 1
ATOM 1733 O O . HIS B 1 96 ? 32.439 45.105 18.707 1.00 100.92 96 HIS B O 1
ATOM 1740 N N . GLY B 1 97 ? 31.405 45.962 20.514 1.00 120.09 97 GLY B N 1
ATOM 1741 C CA . GLY B 1 97 ? 30.796 47.065 19.792 1.00 120.09 97 GLY B CA 1
ATOM 1742 C C . GLY B 1 97 ? 31.265 48.399 20.338 1.00 120.09 97 GLY B C 1
ATOM 1743 O O . GLY B 1 97 ? 30.897 48.787 21.446 1.00 120.09 97 GLY B O 1
ATOM 1744 N N . ILE B 1 98 ? 32.079 49.107 19.560 1.00 90.49 98 ILE B N 1
ATOM 1745 C CA . ILE B 1 98 ? 32.688 50.349 20.028 1.00 90.49 98 ILE B CA 1
ATOM 1746 C C . ILE B 1 98 ? 31.691 51.506 20.045 1.00 90.49 98 ILE B C 1
ATOM 1747 O O . ILE B 1 98 ? 31.808 52.421 20.861 1.00 90.49 98 ILE B O 1
ATOM 1752 N N . GLN B 1 99 ? 30.713 51.463 19.147 1.00 44.89 99 GLN B N 1
ATOM 1753 C CA . GLN B 1 99 ? 29.727 52.528 19.043 1.00 44.89 99 GLN B CA 1
ATOM 1754 C C . GLN B 1 99 ? 28.476 52.059 18.309 1.00 44.89 99 GLN B C 1
ATOM 1755 O O . GLN B 1 99 ? 28.563 51.335 17.316 1.00 44.89 99 GLN B O 1
ATOM 1761 N N . ASP B 1 100 ? 27.314 52.482 18.795 1.00 150.87 100 ASP B N 1
ATOM 1762 C CA . ASP B 1 100 ? 26.048 52.089 18.188 1.00 150.87 100 ASP B CA 1
ATOM 1763 C C . ASP B 1 100 ? 25.150 53.275 17.860 1.00 150.87 100 ASP B C 1
ATOM 1764 O O . ASP B 1 100 ? 24.842 54.098 18.722 1.00 150.87 100 ASP B O 1
ATOM 1769 N N . ASP B 1 101 ? 24.735 53.347 16.600 1.00 55.94 101 ASP B N 1
ATOM 1770 C CA . ASP B 1 101 ? 23.732 54.303 16.157 1.00 55.94 101 ASP B CA 1
ATOM 1771 C C . ASP B 1 101 ? 22.959 53.707 14.991 1.00 55.94 101 ASP B C 1
ATOM 1772 O O . ASP B 1 101 ? 22.368 54.430 14.190 1.00 55.94 101 ASP B O 1
ATOM 1777 N N . GLY B 1 102 ? 22.970 52.379 14.899 1.00 115.97 102 GLY B N 1
ATOM 1778 C CA . GLY B 1 102 ? 22.317 51.688 13.802 1.00 115.97 102 GLY B CA 1
ATOM 1779 C C . GLY B 1 102 ? 21.960 50.246 14.103 1.00 115.97 102 GLY B C 1
ATOM 1780 O O . GLY B 1 102 ? 21.325 49.947 15.115 1.00 115.97 102 GLY B O 1
ATOM 1781 N N . SER B 1 103 ? 22.381 49.346 13.218 1.00 58.84 103 SER B N 1
ATOM 1782 C CA . SER B 1 103 ? 22.000 47.938 13.296 1.00 58.84 103 SER B CA 1
ATOM 1783 C C . SER B 1 103 ? 22.399 47.243 14.593 1.00 58.84 103 SER B C 1
ATOM 1784 O O . SER B 1 103 ? 23.577 47.190 14.950 1.00 58.84 103 SER B O 1
ATOM 1787 N N . MET B 1 104 ? 21.403 46.702 15.288 1.00 62.97 104 MET B N 1
ATOM 1788 C CA . MET B 1 104 ? 21.639 45.905 16.481 1.00 62.97 104 MET B CA 1
ATOM 1789 C C . MET B 1 104 ? 22.432 44.659 16.116 1.00 62.97 104 MET B C 1
ATOM 1790 O O . MET B 1 104 ? 23.520 44.423 16.642 1.00 62.97 104 MET B O 1
ATOM 1795 N N . GLY B 1 105 ? 21.878 43.866 15.205 1.00 44.08 105 GLY B N 1
ATOM 1796 C CA . GLY B 1 105 ? 22.480 42.604 14.817 1.00 44.08 105 GLY B CA 1
ATOM 1797 C C . GLY B 1 105 ? 23.311 42.678 13.554 1.00 44.08 105 GLY B C 1
ATOM 1798 O O . GLY B 1 105 ? 24.449 42.217 13.536 1.00 44.08 105 GLY B O 1
ATOM 1799 N N . ALA B 1 106 ? 22.747 43.256 12.497 1.00 51.22 106 ALA B N 1
ATOM 1800 C CA . ALA B 1 106 ? 23.431 43.326 11.209 1.00 51.22 106 ALA B CA 1
ATOM 1801 C C . ALA B 1 106 ? 24.932 43.557 11.369 1.00 51.22 106 ALA B C 1
ATOM 1802 O O . ALA B 1 106 ? 25.738 42.850 10.776 1.00 51.22 106 ALA B O 1
ATOM 1804 N N . VAL B 1 107 ? 25.307 44.538 12.179 1.00 11.83 107 VAL B N 1
ATOM 1805 C CA . VAL B 1 107 ? 26.719 44.804 12.430 1.00 11.83 107 VAL B CA 1
ATOM 1806 C C . VAL B 1 107 ? 27.313 43.803 13.419 1.00 11.83 107 VAL B C 1
ATOM 1807 O O . VAL B 1 107 ? 28.363 43.216 13.163 1.00 11.83 107 VAL B O 1
ATOM 1811 N N . ALA B 1 108 ? 26.629 43.609 14.542 1.00 89.20 108 ALA B N 1
ATOM 1812 C CA . ALA B 1 108 ? 27.105 42.703 15.586 1.00 89.20 108 ALA B CA 1
ATOM 1813 C C . ALA B 1 108 ? 27.062 41.238 15.154 1.00 89.20 108 ALA B C 1
ATOM 1814 O O . ALA B 1 108 ? 27.446 40.350 15.915 1.00 89.20 108 ALA B O 1
ATOM 1816 N N . ILE B 1 109 ? 26.596 40.989 13.936 1.00 39.74 109 ILE B N 1
ATOM 1817 C CA . ILE B 1 109 ? 26.517 39.630 13.410 1.00 39.74 109 ILE B CA 1
ATOM 1818 C C . ILE B 1 109 ? 27.480 39.435 12.243 1.00 39.74 109 ILE B C 1
ATOM 1819 O O . ILE B 1 109 ? 28.210 38.446 12.190 1.00 39.74 109 ILE B O 1
ATOM 1824 N N . ASN B 1 110 ? 27.479 40.384 11.310 1.00 48.14 110 ASN B N 1
ATOM 1825 C CA . ASN B 1 110 ? 28.425 40.348 10.203 1.00 48.14 110 ASN B CA 1
ATOM 1826 C C . ASN B 1 110 ? 29.849 40.330 10.733 1.00 48.14 110 ASN B C 1
ATOM 1827 O O . ASN B 1 110 ? 30.710 39.618 10.216 1.00 48.14 110 ASN B O 1
ATOM 1832 N N . GLY B 1 111 ? 30.085 41.124 11.771 1.00 70.44 111 GLY B N 1
ATOM 1833 C CA . GLY B 1 111 ? 31.389 41.203 12.403 1.00 70.44 111 GLY B CA 1
ATOM 1834 C C . GLY B 1 111 ? 31.876 39.868 12.937 1.00 70.44 111 GLY B C 1
ATOM 1835 O O . GLY B 1 111 ? 33.077 39.666 13.142 1.00 70.44 111 GLY B O 1
ATOM 1836 N N . ALA B 1 112 ? 30.939 38.955 13.165 1.00 27.27 112 ALA B N 1
ATOM 1837 C CA . ALA B 1 112 ? 31.268 37.629 13.661 1.00 27.27 112 ALA B CA 1
ATOM 1838 C C . ALA B 1 112 ? 31.698 36.721 12.516 1.00 27.27 112 ALA B C 1
ATOM 1839 O O . ALA B 1 112 ? 32.455 35.771 12.727 1.00 27.27 112 ALA B O 1
ATOM 1841 N N . CYS B 1 113 ? 31.221 37.007 11.305 1.00 69.76 113 CYS B N 1
ATOM 1842 C CA . CYS B 1 113 ? 31.537 36.156 10.157 1.00 69.76 113 CYS B CA 1
ATOM 1843 C C . CYS B 1 113 ? 32.936 36.427 9.636 1.00 69.76 113 CYS B C 1
ATOM 1844 O O . CYS B 1 113 ? 33.750 35.511 9.529 1.00 69.76 113 CYS B O 1
ATOM 1847 N N . PHE B 1 114 ? 33.199 37.686 9.295 1.00 106.09 114 PHE B N 1
ATOM 1848 C CA . PHE B 1 114 ? 34.504 38.096 8.797 1.00 106.09 114 PHE B CA 1
ATOM 1849 C C . PHE B 1 114 ? 35.627 37.382 9.532 1.00 106.09 114 PHE B C 1
ATOM 1850 O O . PHE B 1 114 ? 36.388 36.617 8.939 1.00 106.09 114 PHE B O 1
ATOM 1858 N N . ALA B 1 115 ? 35.713 37.639 10.831 1.00 131.22 115 ALA B N 1
ATOM 1859 C CA . ALA B 1 115 ? 36.785 37.108 11.665 1.00 131.22 115 ALA B CA 1
ATOM 1860 C C . ALA B 1 115 ? 37.111 35.650 11.360 1.00 131.22 115 ALA B C 1
ATOM 1861 O O . ALA B 1 115 ? 38.270 35.301 11.135 1.00 131.22 115 ALA B O 1
ATOM 1863 N N . LEU B 1 116 ? 36.086 34.806 11.341 1.00 143.35 116 LEU B N 1
ATOM 1864 C CA . LEU B 1 116 ? 36.284 33.371 11.160 1.00 143.35 116 LEU B CA 1
ATOM 1865 C C . LEU B 1 116 ? 36.381 32.958 9.692 1.00 143.35 116 LEU B C 1
ATOM 1866 O O . LEU B 1 116 ? 37.069 31.994 9.357 1.00 143.35 116 LEU B O 1
ATOM 1871 N N . LEU B 1 117 ? 35.684 33.684 8.823 1.00 76.61 117 LEU B N 1
ATOM 1872 C CA . LEU B 1 117 ? 35.821 33.473 7.390 1.00 76.61 117 LEU B CA 1
ATOM 1873 C C . LEU B 1 117 ? 37.288 33.646 7.027 1.00 76.61 117 LEU B C 1
ATOM 1874 O O . LEU B 1 117 ? 37.873 32.824 6.323 1.00 76.61 117 LEU B O 1
ATOM 1879 N N . ASP B 1 118 ? 37.874 34.732 7.520 1.00 46.98 118 ASP B N 1
ATOM 1880 C CA . ASP B 1 118 ? 39.307 34.945 7.412 1.00 46.98 118 ASP B CA 1
ATOM 1881 C C . ASP B 1 118 ? 39.988 34.176 8.533 1.00 46.98 118 ASP B C 1
ATOM 1882 O O . ASP B 1 118 ? 40.602 34.770 9.422 1.00 46.98 118 ASP B O 1
ATOM 1887 N N . ASN B 1 119 ? 39.870 32.853 8.502 1.00 84.56 119 ASN B N 1
ATOM 1888 C CA . ASN B 1 119 ? 40.432 32.036 9.566 1.00 84.56 119 ASN B CA 1
ATOM 1889 C C . ASN B 1 119 ? 40.409 30.534 9.299 1.00 84.56 119 ASN B C 1
ATOM 1890 O O . ASN B 1 119 ? 40.025 29.750 10.167 1.00 84.56 119 ASN B O 1
ATOM 1895 N N . GLY B 1 120 ? 40.830 30.134 8.104 1.00 184.05 120 GLY B N 1
ATOM 1896 C CA . GLY B 1 120 ? 40.898 28.727 7.757 1.00 184.05 120 GLY B CA 1
ATOM 1897 C C . GLY B 1 120 ? 39.533 28.093 7.571 1.00 184.05 120 GLY B C 1
ATOM 1898 O O . GLY B 1 120 ? 39.389 27.122 6.829 1.00 184.05 120 GLY B O 1
ATOM 1899 N N . MET B 1 121 ? 38.529 28.638 8.250 1.00 95.55 121 MET B N 1
ATOM 1900 C CA . MET B 1 121 ? 37.163 28.144 8.121 1.00 95.55 121 MET B CA 1
ATOM 1901 C C . MET B 1 121 ? 36.589 28.522 6.760 1.00 95.55 121 MET B C 1
ATOM 1902 O O . MET B 1 121 ? 36.633 29.687 6.363 1.00 95.55 121 MET B O 1
ATOM 1907 N N . PRO B 1 122 ? 36.048 27.526 6.041 1.00 47.13 122 PRO B N 1
ATOM 1908 C CA . PRO B 1 122 ? 35.522 27.677 4.679 1.00 47.13 122 PRO B CA 1
ATOM 1909 C C . PRO B 1 122 ? 34.482 28.789 4.537 1.00 47.13 122 PRO B C 1
ATOM 1910 O O . PRO B 1 122 ? 34.076 29.397 5.528 1.00 47.13 122 PRO B O 1
ATOM 1914 N N . PHE B 1 123 ? 34.066 29.039 3.299 1.00 264.89 123 PHE B N 1
ATOM 1915 C CA . PHE B 1 123 ? 33.109 30.096 2.986 1.00 264.89 123 PHE B CA 1
ATOM 1916 C C . PHE B 1 123 ? 31.750 29.489 2.636 1.00 264.89 123 PHE B C 1
ATOM 1917 O O . PHE B 1 123 ? 30.842 30.187 2.188 1.00 264.89 123 PHE B O 1
ATOM 1925 N N . GLU B 1 124 ? 31.615 28.183 2.843 1.00 162.50 124 GLU B N 1
ATOM 1926 C CA . GLU B 1 124 ? 30.353 27.499 2.579 1.00 162.50 124 GLU B CA 1
ATOM 1927 C C . GLU B 1 124 ? 29.283 27.925 3.578 1.00 162.50 124 GLU B C 1
ATOM 1928 O O . GLU B 1 124 ? 28.089 27.834 3.298 1.00 162.50 124 GLU B O 1
ATOM 1934 N N . THR B 1 125 ? 29.721 28.397 4.738 1.00 111.65 125 THR B N 1
ATOM 1935 C CA . THR B 1 125 ? 28.825 28.598 5.871 1.00 111.65 125 THR B CA 1
ATOM 1936 C C . THR B 1 125 ? 28.375 30.040 6.061 1.00 111.65 125 THR B C 1
ATOM 1937 O O . THR B 1 125 ? 27.836 30.389 7.108 1.00 111.65 125 THR B O 1
ATOM 1941 N N . VAL B 1 126 ? 28.578 30.862 5.041 1.00 35.65 126 VAL B N 1
ATOM 1942 C CA . VAL B 1 126 ? 28.360 32.296 5.177 1.00 35.65 126 VAL B CA 1
ATOM 1943 C C . VAL B 1 126 ? 26.936 32.683 5.542 1.00 35.65 126 VAL B C 1
ATOM 1944 O O . VAL B 1 126 ? 25.968 32.004 5.199 1.00 35.65 126 VAL B O 1
ATOM 1948 N N . PHE B 1 127 ? 26.829 33.798 6.252 1.00 56.17 127 PHE B N 1
ATOM 1949 C CA . PHE B 1 127 ? 25.545 34.351 6.647 1.00 56.17 127 PHE B CA 1
ATOM 1950 C C . PHE B 1 127 ? 25.630 35.861 6.517 1.00 56.17 127 PHE B C 1
ATOM 1951 O O . PHE B 1 127 ? 26.719 36.416 6.476 1.00 56.17 127 PHE B O 1
ATOM 1959 N N . CYS B 1 128 ? 24.491 36.539 6.451 1.00 67.67 128 CYS B N 1
ATOM 1960 C CA . CYS B 1 128 ? 24.540 37.980 6.221 1.00 67.67 128 CYS B CA 1
ATOM 1961 C C . CYS B 1 128 ? 24.964 38.793 7.455 1.00 67.67 128 CYS B C 1
ATOM 1962 O O . CYS B 1 128 ? 26.136 39.152 7.552 1.00 67.67 128 CYS B O 1
ATOM 1965 N N . GLY B 1 129 ? 24.053 39.119 8.376 1.00 111.69 129 GLY B N 1
ATOM 1966 C CA . GLY B 1 129 ? 22.633 38.805 8.305 1.00 111.69 129 GLY B CA 1
ATOM 1967 C C . GLY B 1 129 ? 21.838 40.075 8.559 1.00 111.69 129 GLY B C 1
ATOM 1968 O O . GLY B 1 129 ? 21.892 40.633 9.655 1.00 111.69 129 GLY B O 1
ATOM 1969 N N . VAL B 1 130 ? 21.088 40.527 7.558 1.00 68.70 130 VAL B N 1
ATOM 1970 C CA . VAL B 1 130 ? 20.469 41.852 7.602 1.00 68.70 130 VAL B CA 1
ATOM 1971 C C . VAL B 1 130 ? 19.406 41.999 8.690 1.00 68.70 130 VAL B C 1
ATOM 1972 O O . VAL B 1 130 ? 18.780 41.017 9.098 1.00 68.70 130 VAL B O 1
ATOM 1976 N N . LEU B 1 131 ? 19.221 43.228 9.167 1.00 92.38 131 LEU B N 1
ATOM 1977 C CA . LEU B 1 131 ? 18.076 43.562 10.007 1.00 92.38 131 LEU B CA 1
ATOM 1978 C C . LEU B 1 131 ? 17.239 44.607 9.281 1.00 92.38 131 LEU B C 1
ATOM 1979 O O . LEU B 1 131 ? 17.782 45.523 8.658 1.00 92.38 131 LEU B O 1
ATOM 1984 N N . ILE B 1 132 ? 15.921 44.466 9.357 1.00 54.83 132 ILE B N 1
ATOM 1985 C CA . ILE B 1 132 ? 15.020 45.424 8.731 1.00 54.83 132 ILE B CA 1
ATOM 1986 C C . ILE B 1 132 ? 13.958 45.901 9.718 1.00 54.83 132 ILE B C 1
ATOM 1987 O O . ILE B 1 132 ? 13.152 45.110 10.212 1.00 54.83 132 ILE B O 1
ATOM 1992 N N . VAL B 1 133 ? 13.975 47.197 10.013 1.00 217.48 133 VAL B N 1
ATOM 1993 C CA . VAL B 1 133 ? 13.007 47.782 10.934 1.00 217.48 133 VAL B CA 1
ATOM 1994 C C . VAL B 1 133 ? 11.828 48.401 10.194 1.00 217.48 133 VAL B C 1
ATOM 1995 O O . VAL B 1 133 ? 11.966 49.422 9.519 1.00 217.48 133 VAL B O 1
ATOM 1999 N N . ARG B 1 134 ? 10.666 47.771 10.333 1.00 100.84 134 ARG B N 1
ATOM 2000 C CA . ARG B 1 134 ? 9.452 48.262 9.692 1.00 100.84 134 ARG B CA 1
ATOM 2001 C C . ARG B 1 134 ? 8.872 49.452 10.453 1.00 100.84 134 ARG B C 1
ATOM 2002 O O . ARG B 1 134 ? 8.458 49.321 11.602 1.00 100.84 134 ARG B O 1
ATOM 2010 N N . VAL B 1 135 ? 8.834 50.612 9.803 1.00 84.52 135 VAL B N 1
ATOM 2011 C CA . VAL B 1 135 ? 8.354 51.830 10.450 1.00 84.52 135 VAL B CA 1
ATOM 2012 C C . VAL B 1 135 ? 7.157 52.458 9.741 1.00 84.52 135 VAL B C 1
ATOM 2013 O O . VAL B 1 135 ? 7.179 52.653 8.524 1.00 84.52 135 VAL B O 1
ATOM 2017 N N . LYS B 1 136 ? 6.125 52.795 10.514 1.00 84.91 136 LYS B N 1
ATOM 2018 C CA . LYS B 1 136 ? 4.943 53.462 9.977 1.00 84.91 136 LYS B CA 1
ATOM 2019 C C . LYS B 1 136 ? 4.426 52.731 8.746 1.00 84.91 136 LYS B C 1
ATOM 2020 O O . LYS B 1 136 ? 4.105 51.543 8.807 1.00 84.91 136 LYS B O 1
ATOM 2026 N N . ASP B 1 137 ? 4.351 53.450 7.633 1.00 83.04 137 ASP B N 1
ATOM 2027 C CA . ASP B 1 137 ? 3.950 52.864 6.362 1.00 83.04 137 ASP B CA 1
ATOM 2028 C C . ASP B 1 137 ? 5.194 52.411 5.603 1.00 83.04 137 ASP B C 1
ATOM 2029 O O . ASP B 1 137 ? 6.301 52.881 5.876 1.00 83.04 137 ASP B O 1
ATOM 2034 N N . GLU B 1 138 ? 5.012 51.500 4.653 1.00 162.27 138 GLU B N 1
ATOM 2035 C CA . GLU B 1 138 ? 6.122 50.999 3.847 1.00 162.27 138 GLU B CA 1
ATOM 2036 C C . GLU B 1 138 ? 7.282 50.516 4.708 1.00 162.27 138 GLU B C 1
ATOM 2037 O O . GLU B 1 138 ? 7.105 50.208 5.888 1.00 162.27 138 GLU B O 1
ATOM 2043 N N . LEU B 1 139 ? 8.472 50.455 4.120 1.00 99.84 139 LEU B N 1
ATOM 2044 C CA . LEU B 1 139 ? 9.623 49.887 4.812 1.00 99.84 139 LEU B CA 1
ATOM 2045 C C . LEU B 1 139 ? 10.953 50.582 4.512 1.00 99.84 139 LEU B C 1
ATOM 2046 O O . LEU B 1 139 ? 11.375 50.681 3.358 1.00 99.84 139 LEU B O 1
ATOM 2051 N N . ILE B 1 140 ? 11.607 51.050 5.573 1.00 107.12 140 ILE B N 1
ATOM 2052 C CA . ILE B 1 140 ? 12.971 51.563 5.492 1.00 107.12 140 ILE B CA 1
ATOM 2053 C C . ILE B 1 140 ? 13.961 50.435 5.789 1.00 107.12 140 ILE B C 1
ATOM 2054 O O . ILE B 1 140 ? 13.710 49.591 6.649 1.00 107.12 140 ILE B O 1
ATOM 2059 N N . ILE B 1 141 ? 15.074 50.397 5.065 1.00 107.06 141 ILE B N 1
ATOM 2060 C CA . ILE B 1 141 ? 16.038 49.321 5.270 1.00 107.06 141 ILE B CA 1
ATOM 2061 C C . ILE B 1 141 ? 17.224 49.798 6.111 1.00 107.06 141 ILE B C 1
ATOM 2062 O O . ILE B 1 141 ? 17.719 50.913 5.916 1.00 107.06 141 ILE B O 1
ATOM 2067 N N . ASP B 1 142 ? 17.657 48.958 7.051 1.00 92.03 142 ASP B N 1
ATOM 2068 C CA . ASP B 1 142 ? 18.746 49.293 7.969 1.00 92.03 142 ASP B CA 1
ATOM 2069 C C . ASP B 1 142 ? 18.248 50.302 9.003 1.00 92.03 142 ASP B C 1
ATOM 2070 O O . ASP B 1 142 ? 17.177 50.869 8.825 1.00 92.03 142 ASP B O 1
ATOM 2075 N N . PRO B 1 143 ? 19.000 50.507 10.103 1.00 126.05 143 PRO B N 1
ATOM 2076 C CA . PRO B 1 143 ? 18.590 51.521 11.081 1.00 126.05 143 PRO B CA 1
ATOM 2077 C C . PRO B 1 143 ? 19.536 52.722 11.209 1.00 126.05 143 PRO B C 1
ATOM 2078 O O . PRO B 1 143 ? 20.549 52.819 10.517 1.00 126.05 143 PRO B O 1
ATOM 2082 N N . THR B 1 144 ? 19.176 53.629 12.118 1.00 34.13 144 THR B N 1
ATOM 2083 C CA . THR B 1 144 ? 20.006 54.761 12.514 1.00 34.13 144 THR B CA 1
ATOM 2084 C C . THR B 1 144 ? 19.439 55.290 13.826 1.00 34.13 144 THR B C 1
ATOM 2085 O O . THR B 1 144 ? 19.026 54.510 14.683 1.00 34.13 144 THR B O 1
ATOM 2089 N N . ALA B 1 145 ? 19.419 56.611 13.989 1.00 138.57 145 ALA B N 1
ATOM 2090 C CA . ALA B 1 145 ? 18.638 57.216 15.058 1.00 138.57 145 ALA B CA 1
ATOM 2091 C C . ALA B 1 145 ? 17.184 57.131 14.623 1.00 138.57 145 ALA B C 1
ATOM 2092 O O . ALA B 1 145 ? 16.262 57.356 15.409 1.00 138.57 145 ALA B O 1
ATOM 2094 N N . LYS B 1 146 ? 16.999 56.799 13.349 1.00 42.39 146 LYS B N 1
ATOM 2095 C CA . LYS B 1 146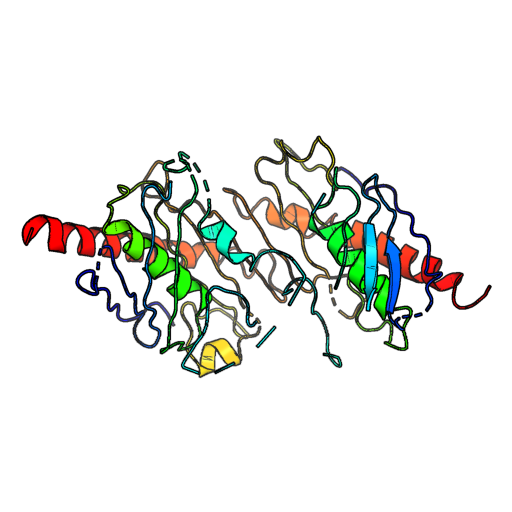 ? 15.676 56.605 12.779 1.00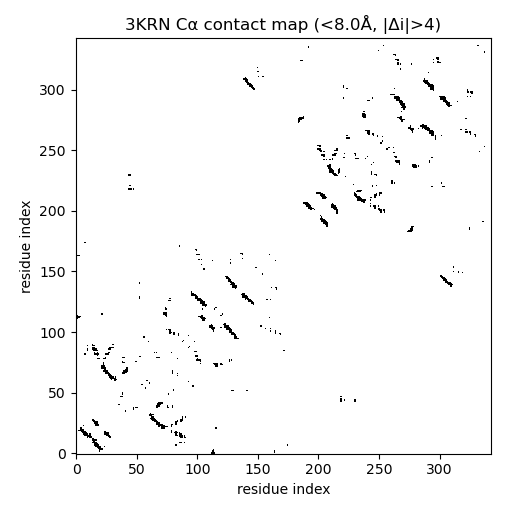 42.39 146 LYS B CA 1
ATOM 2096 C C . LYS B 1 146 ? 15.192 55.207 13.140 1.00 42.39 146 LYS B C 1
ATOM 2097 O O . LYS B 1 146 ? 14.217 54.711 12.577 1.00 42.39 146 LYS B O 1
ATOM 2103 N N . GLN B 1 147 ? 15.890 54.573 14.080 1.00 111.88 147 GLN B N 1
ATOM 2104 C CA . GLN B 1 147 ? 15.567 53.210 14.479 1.00 111.88 147 GLN B CA 1
ATOM 2105 C C . GLN B 1 147 ? 14.580 53.148 15.640 1.00 111.88 147 GLN B C 1
ATOM 2106 O O . GLN B 1 147 ? 13.717 52.280 15.667 1.00 111.88 147 GLN B O 1
ATOM 2112 N N . GLU B 1 148 ? 14.712 54.050 16.607 1.00 74.52 148 GLU B N 1
ATOM 2113 C CA . GLU B 1 148 ? 13.813 54.036 17.758 1.00 74.52 148 GLU B CA 1
ATOM 2114 C C . GLU B 1 148 ? 12.355 54.165 17.331 1.00 74.52 148 GLU B C 1
ATOM 2115 O O . GLU B 1 148 ? 11.471 53.540 17.917 1.00 74.52 148 GLU B O 1
ATOM 2121 N N . ALA B 1 149 ? 12.113 54.976 16.304 1.00 113.06 149 ALA B N 1
ATOM 2122 C CA . ALA B 1 149 ? 10.780 55.089 15.728 1.00 113.06 149 ALA B CA 1
ATOM 2123 C C . ALA B 1 149 ? 10.436 53.822 14.951 1.00 113.06 149 ALA B C 1
ATOM 2124 O O . ALA B 1 149 ? 9.532 53.822 14.114 1.00 113.06 149 ALA B O 1
ATOM 2126 N N . ALA B 1 150 ? 11.161 52.742 15.244 1.00 27.15 150 ALA B N 1
ATOM 2127 C CA . ALA B 1 150 ? 10.988 51.476 14.544 1.00 27.15 150 ALA B CA 1
ATOM 2128 C C . ALA B 1 150 ? 9.550 51.012 14.613 1.00 27.15 150 ALA B C 1
ATOM 2129 O O . ALA B 1 150 ? 9.111 50.226 13.776 1.00 27.15 150 ALA B O 1
ATOM 2131 N N . SER B 1 151 ? 8.811 51.520 15.595 1.00 66.61 151 SER B N 1
ATOM 2132 C CA . SER B 1 151 ? 7.483 50.998 15.877 1.00 66.61 151 SER B CA 1
ATOM 2133 C C . SER B 1 151 ? 7.575 49.476 15.934 1.00 66.61 151 SER B C 1
ATOM 2134 O O . SER B 1 151 ? 7.789 48.909 17.008 1.00 66.61 151 SER B O 1
ATOM 2137 N N . THR B 1 152 ? 7.433 48.816 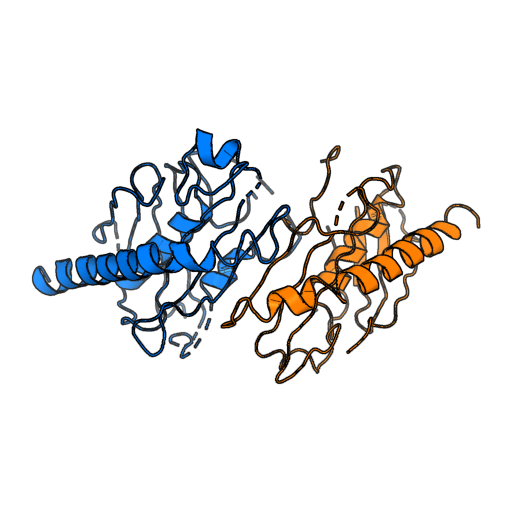14.784 1.00 153.38 152 THR B N 1
ATOM 2138 C CA . THR B 1 152 ? 7.426 47.349 14.740 1.00 153.38 152 THR B CA 1
ATOM 2139 C C . THR B 1 152 ? 7.306 46.752 13.340 1.00 153.38 152 THR B C 1
ATOM 2140 O O . THR B 1 152 ? 6.203 46.467 12.841 1.00 153.38 152 THR B O 1
ATOM 2144 N N . GLY B 1 153 ? 8.466 46.546 12.737 1.00 61.11 153 GLY B N 1
ATOM 2145 C CA . GLY B 1 153 ? 9.706 46.910 13.397 1.00 61.11 153 GLY B CA 1
ATOM 2146 C C . GLY B 1 153 ? 10.477 45.721 13.937 1.00 61.11 153 GLY B C 1
ATOM 2147 O O . GLY B 1 153 ? 9.917 44.865 14.624 1.00 61.11 153 GLY B O 1
ATOM 2148 N N . ARG B 1 154 ? 11.761 45.656 13.594 1.00 59.38 154 ARG B N 1
ATOM 2149 C CA . ARG B 1 154 ? 12.702 44.776 14.288 1.00 59.38 154 ARG B CA 1
ATOM 2150 C C . ARG B 1 154 ? 12.693 43.314 13.828 1.00 59.38 154 ARG B C 1
ATOM 2151 O O . ARG B 1 154 ? 12.827 42.388 14.638 1.00 59.38 154 ARG B O 1
ATOM 2159 N N . VAL B 1 155 ? 12.559 43.116 12.520 1.00 42.04 155 VAL B N 1
ATOM 2160 C CA . VAL B 1 155 ? 12.708 41.785 11.954 1.00 42.04 155 VAL B CA 1
ATOM 2161 C C . VAL B 1 155 ? 14.095 41.616 11.337 1.00 42.04 155 VAL B C 1
ATOM 2162 O O . VAL B 1 155 ? 14.397 42.200 10.299 1.00 42.04 155 VAL B O 1
ATOM 2166 N N . LEU B 1 156 ? 14.935 40.810 11.984 1.00 43.42 156 LEU B N 1
ATOM 2167 C CA . LEU B 1 156 ? 16.334 40.683 11.575 1.00 43.42 156 LEU B CA 1
ATOM 2168 C C . LEU B 1 156 ? 16.722 39.263 11.187 1.00 43.42 156 LEU B C 1
ATOM 2169 O O . LEU B 1 156 ? 17.401 38.574 11.949 1.00 43.42 156 LEU B O 1
ATOM 2174 N N . PHE B 1 157 ? 16.317 38.829 9.998 1.00 18.30 157 PHE B N 1
ATOM 2175 C CA . PHE B 1 157 ? 16.690 37.502 9.527 1.00 18.30 157 PHE B CA 1
ATOM 2176 C C . PHE B 1 157 ? 18.204 37.339 9.597 1.00 18.30 157 PHE B C 1
ATOM 2177 O O . PHE B 1 157 ? 18.950 38.149 9.044 1.00 18.30 157 PHE B O 1
ATOM 2185 N N . SER B 1 158 ? 18.655 36.293 10.276 1.00 29.02 158 SER B N 1
ATOM 2186 C CA . SER B 1 158 ? 20.080 36.020 10.399 1.00 29.02 158 SER B CA 1
ATOM 2187 C C . SER B 1 158 ? 20.596 35.271 9.174 1.00 29.02 158 SER B C 1
ATOM 2188 O O . SER B 1 158 ? 21.530 34.475 9.269 1.00 29.02 158 SER B O 1
ATOM 2191 N N . VAL B 1 159 ? 19.978 35.532 8.026 1.00 27.96 159 VAL B N 1
ATOM 2192 C CA . VAL B 1 159 ? 20.339 34.863 6.779 1.00 27.96 159 VAL B CA 1
ATOM 2193 C C . VAL B 1 159 ? 21.842 34.903 6.535 1.00 27.96 159 VAL B C 1
ATOM 2194 O O . VAL B 1 159 ? 22.529 33.893 6.677 1.00 27.96 159 VAL B O 1
ATOM 2198 N N . ASP B 1 164 ? 23.773 25.897 0.384 1.00 15.19 164 ASP B N 1
ATOM 2199 C CA . ASP B 1 164 ? 22.658 26.774 0.049 1.00 15.19 164 ASP B CA 1
ATOM 2200 C C . ASP B 1 164 ? 23.047 28.232 0.284 1.00 15.19 164 ASP B C 1
ATOM 2201 O O . ASP B 1 164 ? 22.201 29.126 0.301 1.00 15.19 164 ASP B O 1
ATOM 2206 N N . GLY B 1 165 ? 24.344 28.466 0.453 1.00 118.83 165 GLY B N 1
ATOM 2207 C CA . GLY B 1 165 ? 24.853 29.802 0.701 1.00 118.83 165 GLY B CA 1
ATOM 2208 C C . GLY B 1 165 ? 24.913 30.628 -0.572 1.00 118.83 165 GLY B C 1
ATOM 2209 O O . GLY B 1 165 ? 25.980 31.097 -0.974 1.00 118.83 165 GLY B O 1
ATOM 2210 N N . HIS B 1 166 ? 23.756 30.797 -1.208 1.00 91.93 166 HIS B N 1
ATOM 2211 C CA . HIS B 1 166 ? 23.654 31.588 -2.419 1.00 91.93 166 HIS B CA 1
ATOM 2212 C C . HIS B 1 166 ? 22.674 32.736 -2.206 1.00 91.93 166 HIS B C 1
ATOM 2213 O O . HIS B 1 166 ? 23.045 33.898 -2.354 1.00 91.93 166 HIS B O 1
ATOM 2220 N N . PRO B 1 167 ? 21.417 32.418 -1.849 1.00 74.43 167 PRO B N 1
ATOM 2221 C CA . PRO B 1 167 ? 20.481 33.520 -1.674 1.00 74.43 167 PRO B CA 1
ATOM 2222 C C . PRO B 1 167 ? 19.794 33.536 -0.306 1.00 74.43 167 PRO B C 1
ATOM 2223 O O . PRO B 1 167 ? 19.964 34.479 0.467 1.00 74.43 167 PRO B O 1
ATOM 2227 N N . GLU B 1 168 ? 19.038 32.480 -0.022 1.00 124.52 168 GLU B N 1
ATOM 2228 C CA . GLU B 1 168 ? 17.948 32.528 0.957 1.00 124.52 168 GLU B CA 1
ATOM 2229 C C . GLU B 1 168 ? 18.299 32.537 2.448 1.00 124.52 168 GLU B C 1
ATOM 2230 O O . GLU B 1 168 ? 19.456 32.688 2.839 1.00 124.52 168 GLU B O 1
ATOM 2236 N N . VAL B 1 169 ? 17.257 32.365 3.259 1.00 43.09 169 VAL B N 1
ATOM 2237 C CA . VAL B 1 169 ? 17.317 32.542 4.707 1.00 43.09 169 VAL B CA 1
ATOM 2238 C C . VAL B 1 169 ? 17.815 31.305 5.452 1.00 43.09 169 VAL B C 1
ATOM 2239 O O . VAL B 1 169 ? 17.732 30.185 4.949 1.00 43.09 169 VAL B O 1
ATOM 2243 N N . CYS B 1 170 ? 18.336 31.525 6.656 1.00 128.06 170 CYS B N 1
ATOM 2244 C CA . CYS B 1 170 ? 18.737 30.437 7.541 1.00 128.06 170 CYS B CA 1
ATOM 2245 C C . CYS B 1 170 ? 17.997 30.543 8.874 1.00 128.06 170 CYS B C 1
ATOM 2246 O O . CYS B 1 170 ? 17.619 29.533 9.467 1.00 128.06 170 CYS B O 1
ATOM 2249 N N . ALA B 1 171 ? 17.789 31.775 9.333 1.00 92.34 171 ALA B N 1
ATOM 2250 C CA . ALA B 1 171 ? 17.075 32.030 10.581 1.00 92.34 171 ALA B CA 1
ATOM 2251 C C . ALA B 1 171 ? 16.564 33.469 10.630 1.00 92.34 171 ALA B C 1
ATOM 2252 O O . ALA B 1 171 ? 16.883 34.272 9.752 1.00 92.34 171 ALA B O 1
ATOM 2254 N N . MET B 1 172 ? 15.772 33.790 11.648 1.00 72.62 172 MET B N 1
ATOM 2255 C CA . MET B 1 172 ? 15.248 35.146 11.805 1.00 72.62 172 MET B CA 1
ATOM 2256 C C . MET B 1 172 ? 14.696 35.414 13.204 1.00 72.62 172 MET B C 1
ATOM 2257 O O . MET B 1 172 ? 14.833 34.592 14.109 1.00 72.62 172 MET B O 1
ATOM 2262 N N . ASP B 1 173 ? 14.069 36.576 13.360 1.00 30.94 173 ASP B N 1
ATOM 2263 C CA . ASP B 1 173 ? 13.465 36.981 14.625 1.00 30.94 173 ASP B CA 1
ATOM 2264 C C . ASP B 1 173 ? 12.562 38.193 14.411 1.00 30.94 173 ASP B C 1
ATOM 2265 O O . ASP B 1 173 ? 12.936 39.139 13.720 1.00 30.94 173 ASP B O 1
ATOM 2270 N N . ALA B 1 174 ? 11.376 38.155 15.006 1.00 25.72 174 ALA B N 1
ATOM 2271 C CA . ALA B 1 174 ? 10.431 39.264 14.899 1.00 25.72 174 ALA B CA 1
ATOM 2272 C C . ALA B 1 174 ? 10.028 39.785 16.274 1.00 25.72 174 ALA B C 1
ATOM 2273 O O . ALA B 1 174 ? 9.776 39.009 17.194 1.00 25.72 174 ALA B O 1
ATOM 2275 N N . ILE B 1 175 ? 9.972 41.107 16.404 1.00 53.24 175 ILE B N 1
ATOM 2276 C CA . ILE B 1 175 ? 9.611 41.742 17.669 1.00 53.24 175 ILE B CA 1
ATOM 2277 C C . ILE B 1 175 ? 8.678 42.926 17.434 1.00 53.24 175 ILE B C 1
ATOM 2278 O O . ILE B 1 175 ? 9.084 43.939 16.865 1.00 53.24 175 ILE B O 1
ATOM 2283 N N . GLY B 1 176 ? 7.431 42.798 17.872 1.00 51.79 176 GLY B N 1
ATOM 2284 C CA . GLY B 1 176 ? 6.462 43.866 17.705 1.00 51.79 176 GLY B CA 1
ATOM 2285 C C . GLY B 1 176 ? 5.045 43.368 17.496 1.00 51.79 176 GLY B C 1
ATOM 2286 O O . GLY B 1 176 ? 4.825 42.235 17.062 1.00 51.79 176 GLY B O 1
ATOM 2287 N N . HIS B 1 177 ? 4.082 44.232 17.800 1.00 126.27 177 HIS B N 1
ATOM 2288 C CA . HIS B 1 177 ? 2.665 43.896 17.708 1.00 126.27 177 HIS B CA 1
ATOM 2289 C C . HIS B 1 177 ? 2.136 43.963 16.279 1.00 126.27 177 HIS B C 1
ATOM 2290 O O . HIS B 1 177 ? 1.235 44.753 15.984 1.00 126.27 177 HIS B O 1
ATOM 2297 N N . TRP B 1 178 ? 2.678 43.133 15.392 1.00 144.13 178 TRP B N 1
ATOM 2298 C CA . TRP B 1 178 ? 2.268 43.196 13.991 1.00 144.13 178 TRP B CA 1
ATOM 2299 C C . TRP B 1 178 ? 1.940 41.870 13.309 1.00 144.13 178 TRP B C 1
ATOM 2300 O O . TRP B 1 178 ? 2.354 40.794 13.747 1.00 144.13 178 TRP B O 1
ATOM 2311 N N . ASP B 1 179 ? 1.186 41.983 12.223 1.00 74.90 179 ASP B N 1
ATOM 2312 C CA . ASP B 1 179 ? 0.651 40.842 11.501 1.00 74.90 179 ASP B CA 1
ATOM 2313 C C . ASP B 1 179 ? 1.674 40.174 10.592 1.00 74.90 179 ASP B C 1
ATOM 2314 O O . ASP B 1 179 ? 2.846 40.551 10.562 1.00 74.90 179 ASP B O 1
ATOM 2319 N N . PHE B 1 180 ? 1.202 39.182 9.847 1.00 83.00 180 PHE B N 1
ATOM 2320 C CA . PHE B 1 180 ? 2.045 38.403 8.953 1.00 83.00 180 PHE B CA 1
ATOM 2321 C C . PHE B 1 180 ? 2.128 39.036 7.571 1.00 83.00 180 PHE B C 1
ATOM 2322 O O . PHE B 1 180 ? 3.136 38.898 6.879 1.00 83.00 180 PHE B O 1
ATOM 2330 N N . ILE B 1 181 ? 1.070 39.739 7.177 1.00 165.76 181 ILE B N 1
ATOM 2331 C CA . ILE B 1 181 ? 1.029 40.402 5.877 1.00 165.76 181 ILE B CA 1
ATOM 2332 C C . ILE B 1 181 ? 2.286 41.230 5.638 1.00 165.76 181 ILE B C 1
ATOM 2333 O O . ILE B 1 181 ? 2.671 41.478 4.496 1.00 165.76 181 ILE B O 1
ATOM 2338 N N . GLN B 1 182 ? 2.923 41.655 6.725 1.00 87.77 182 GLN B N 1
ATOM 2339 C CA . GLN B 1 182 ? 4.116 42.488 6.644 1.00 87.77 182 GLN B CA 1
ATOM 2340 C C . GLN B 1 182 ? 5.387 41.667 6.461 1.00 87.77 182 GLN B C 1
ATOM 2341 O O . GLN B 1 182 ? 6.193 41.948 5.574 1.00 87.77 182 GLN B O 1
ATOM 2347 N N . LEU B 1 183 ? 5.564 40.656 7.308 1.00 71.08 183 LEU B N 1
ATOM 2348 C CA . LEU B 1 183 ? 6.767 39.833 7.288 1.00 71.08 183 LEU B CA 1
ATOM 2349 C C . LEU B 1 183 ? 7.122 39.345 5.883 1.00 71.08 183 LEU B C 1
ATOM 2350 O O . LEU B 1 183 ? 8.296 39.171 5.557 1.00 71.08 183 LEU B O 1
ATOM 2355 N N . GLU B 1 184 ? 6.104 39.129 5.055 1.00 89.04 184 GLU B N 1
ATOM 2356 C CA . GLU B 1 184 ? 6.315 38.679 3.683 1.00 89.04 184 GLU B CA 1
ATOM 2357 C C . GLU B 1 184 ? 7.040 39.733 2.854 1.00 89.04 184 GLU B C 1
ATOM 2358 O O . GLU B 1 184 ? 7.895 39.408 2.029 1.00 89.04 184 GLU B O 1
ATOM 2364 N N . ALA B 1 185 ? 6.692 40.997 3.075 1.00 81.70 185 ALA B N 1
ATOM 2365 C CA . ALA B 1 185 ? 7.342 42.103 2.380 1.00 81.70 185 ALA B CA 1
ATOM 2366 C C . ALA B 1 185 ? 8.833 42.123 2.699 1.00 81.70 185 ALA B C 1
ATOM 2367 O O . ALA B 1 185 ? 9.616 42.793 2.027 1.00 81.70 185 ALA B O 1
ATOM 2369 N N . ALA B 1 186 ? 9.213 41.379 3.731 1.00 89.46 186 ALA B N 1
ATOM 2370 C CA . ALA B 1 186 ? 10.604 41.294 4.147 1.00 89.46 186 ALA B CA 1
ATOM 2371 C C . ALA B 1 186 ? 11.250 39.999 3.656 1.00 89.46 186 ALA B C 1
ATOM 2372 O O . ALA B 1 186 ? 12.470 39.845 3.706 1.00 89.46 186 ALA B O 1
ATOM 2374 N N . TRP B 1 187 ? 10.424 39.069 3.186 1.00 93.32 187 TRP B N 1
ATOM 2375 C CA . TRP B 1 187 ? 10.930 37.860 2.548 1.00 93.32 187 TRP B CA 1
ATOM 2376 C C . TRP B 1 187 ? 11.661 38.256 1.273 1.00 93.32 187 TRP B C 1
ATOM 2377 O O . TRP B 1 187 ? 12.668 37.654 0.901 1.00 93.32 187 TRP B O 1
ATOM 2388 N N . SER B 1 188 ? 11.138 39.284 0.612 1.00 104.82 188 SER B N 1
ATOM 2389 C CA . SER B 1 188 ? 11.796 39.879 -0.540 1.00 104.82 188 SER B CA 1
ATOM 2390 C C . SER B 1 188 ? 12.491 41.163 -0.105 1.00 104.82 188 SER B C 1
ATOM 2391 O O . SER B 1 188 ? 12.344 41.590 1.039 1.00 104.82 188 SER B O 1
ATOM 2394 N N . LEU B 1 189 ? 13.248 41.765 -1.018 1.00 62.72 189 LEU B N 1
ATOM 2395 C CA . LEU B 1 189 ? 13.982 43.012 -0.769 1.00 62.72 189 LEU B CA 1
ATOM 2396 C C . LEU B 1 189 ? 15.033 42.921 0.342 1.00 62.72 189 LEU B C 1
ATOM 2397 O O . LEU B 1 189 ? 16.058 43.601 0.288 1.00 62.72 189 LEU B O 1
ATOM 2402 N N . ALA B 1 190 ? 14.784 42.082 1.342 1.00 62.03 190 ALA B N 1
ATOM 2403 C CA . ALA B 1 190 ? 15.724 41.913 2.445 1.00 62.03 190 ALA B CA 1
ATOM 2404 C C . ALA B 1 190 ? 16.916 41.059 2.028 1.00 62.03 190 ALA B C 1
ATOM 2405 O O . ALA B 1 190 ? 18.060 41.507 2.086 1.00 62.03 190 ALA B O 1
ATOM 2407 N N . GLN B 1 191 ? 16.644 39.829 1.602 1.00 74.43 191 GLN B N 1
ATOM 2408 C CA . GLN B 1 191 ? 17.708 38.924 1.177 1.00 74.43 191 GLN B CA 1
ATOM 2409 C C . GLN B 1 191 ? 18.446 39.381 -0.091 1.00 74.43 191 GLN B C 1
ATOM 2410 O O . GLN B 1 191 ? 19.587 38.981 -0.316 1.00 74.43 191 GLN B O 1
ATOM 2416 N N . PRO B 1 192 ? 17.793 40.197 -0.937 1.00 82.47 192 PRO B N 1
ATOM 2417 C CA . PRO B 1 192 ? 18.549 40.791 -2.042 1.00 82.47 192 PRO B CA 1
ATOM 2418 C C . PRO B 1 192 ? 19.680 41.672 -1.525 1.00 82.47 192 PRO B C 1
ATOM 2419 O O . PRO B 1 192 ? 20.821 41.527 -1.959 1.00 82.47 192 PRO B O 1
ATOM 2423 N N . SER B 1 193 ? 19.356 42.580 -0.607 1.00 45.23 193 SER B N 1
ATOM 2424 C CA . SER B 1 193 ? 20.371 43.373 0.073 1.00 45.23 193 SER B CA 1
ATOM 2425 C C . SER B 1 193 ? 21.365 42.422 0.719 1.00 45.23 193 SER B C 1
ATOM 2426 O O . SER B 1 193 ? 22.562 42.699 0.792 1.00 45.23 193 SER B O 1
ATOM 2429 N N . ALA B 1 194 ? 20.849 41.292 1.189 1.00 28.49 194 ALA B N 1
ATOM 2430 C CA . ALA B 1 194 ? 21.685 40.250 1.763 1.00 28.49 194 ALA B CA 1
ATOM 2431 C C . ALA B 1 194 ? 22.672 39.711 0.730 1.00 28.49 194 ALA B C 1
ATOM 2432 O O . ALA B 1 194 ? 23.834 39.461 1.039 1.00 28.49 194 ALA B O 1
ATOM 2434 N N . SER B 1 195 ? 22.202 39.535 -0.499 1.00 82.58 195 SER B N 1
ATOM 2435 C CA . SER B 1 195 ? 23.065 39.082 -1.580 1.00 82.58 195 SER B CA 1
ATOM 2436 C C . SER B 1 195 ? 24.219 40.064 -1.752 1.00 82.58 195 SER B C 1
ATOM 2437 O O . SER B 1 195 ? 25.375 39.665 -1.874 1.00 82.58 195 SER B O 1
ATOM 2440 N N . ALA B 1 196 ? 23.889 41.351 -1.746 1.00 23.79 196 ALA B N 1
ATOM 2441 C CA . ALA B 1 196 ? 24.880 42.411 -1.915 1.00 23.79 196 ALA B CA 1
ATOM 2442 C C . ALA B 1 196 ? 26.065 42.303 -0.951 1.00 23.79 196 ALA B C 1
ATOM 2443 O O . ALA B 1 196 ? 27.213 42.474 -1.354 1.00 23.79 196 ALA B O 1
ATOM 2445 N N . ILE B 1 197 ? 25.786 42.019 0.318 1.00 54.02 197 ILE B N 1
ATOM 2446 C CA . ILE B 1 197 ? 26.837 41.931 1.337 1.00 54.02 197 ILE B CA 1
ATOM 2447 C C . ILE B 1 197 ? 27.719 40.684 1.197 1.00 54.02 197 ILE B C 1
ATOM 2448 O O . ILE B 1 197 ? 28.915 40.726 1.498 1.00 54.02 197 ILE B O 1
ATOM 2453 N N . PHE B 1 198 ? 27.132 39.582 0.734 1.00 56.16 198 PHE B N 1
ATOM 2454 C CA . PHE B 1 198 ? 27.901 38.377 0.439 1.00 56.16 198 PHE B CA 1
ATOM 2455 C C . PHE B 1 198 ? 28.940 38.689 -0.632 1.00 56.16 198 PHE B C 1
ATOM 2456 O O . PHE B 1 198 ? 29.990 38.054 -0.704 1.00 56.16 198 PHE B O 1
ATOM 2464 N N . ASP B 1 199 ? 28.618 39.664 -1.478 1.00 52.13 199 ASP B N 1
ATOM 2465 C CA . ASP B 1 199 ? 29.503 40.087 -2.555 1.00 52.13 199 ASP B CA 1
ATOM 2466 C C . ASP B 1 199 ? 30.638 40.914 -1.977 1.00 52.13 199 ASP B C 1
ATOM 2467 O O . ASP B 1 199 ? 31.806 40.695 -2.305 1.00 52.13 199 ASP B O 1
ATOM 2472 N N . PHE B 1 200 ? 30.288 41.870 -1.118 1.00 39.27 200 PHE B N 1
ATOM 2473 C CA . PHE B 1 200 ? 31.290 42.584 -0.346 1.00 39.27 200 PHE B CA 1
ATOM 2474 C C . PHE B 1 200 ? 32.170 41.535 0.327 1.00 39.27 200 PHE B C 1
ATOM 2475 O O . PHE B 1 200 ? 33.378 41.520 0.111 1.00 39.27 200 PHE B O 1
ATOM 2483 N N . TYR B 1 201 ? 31.559 40.656 1.124 1.00 74.85 201 TYR B N 1
ATOM 2484 C CA . TYR B 1 201 ? 32.247 39.499 1.692 1.00 74.85 201 TYR B CA 1
ATOM 2485 C C . TYR B 1 201 ? 33.389 39.086 0.791 1.00 74.85 201 TYR B C 1
ATOM 2486 O O . TYR B 1 201 ? 34.559 39.258 1.123 1.00 74.85 201 TYR B O 1
ATOM 2495 N N . LYS B 1 202 ? 33.020 38.538 -0.361 1.00 38.29 202 LYS B N 1
ATOM 2496 C CA . LYS B 1 202 ? 33.972 38.052 -1.342 1.00 38.29 202 LYS B CA 1
ATOM 2497 C C . LYS B 1 202 ? 35.048 39.086 -1.607 1.00 38.29 202 LYS B C 1
ATOM 2498 O O . LYS B 1 202 ? 36.232 38.760 -1.660 1.00 38.29 202 LYS B O 1
ATOM 2504 N N . THR B 1 203 ? 34.618 40.334 -1.757 1.00 48.60 203 THR B N 1
ATOM 2505 C CA . THR B 1 203 ? 35.486 41.446 -2.140 1.00 48.60 203 THR B CA 1
ATOM 2506 C C . THR B 1 203 ? 36.457 41.862 -1.018 1.00 48.60 203 THR B C 1
ATOM 2507 O O . THR B 1 203 ? 37.666 41.959 -1.253 1.00 48.60 203 THR B O 1
ATOM 2511 N N . VAL B 1 204 ? 35.949 42.100 0.196 1.00 97.98 204 VAL B N 1
ATOM 2512 C CA . VAL B 1 204 ? 36.851 42.213 1.348 1.00 97.98 204 VAL B CA 1
ATOM 2513 C C . VAL B 1 204 ? 37.777 41.025 1.350 1.00 97.98 204 VAL B C 1
ATOM 2514 O O . VAL B 1 204 ? 39.006 41.154 1.401 1.00 97.98 204 VAL B O 1
ATOM 2518 N N . MET B 1 205 ? 37.188 39.842 1.351 1.00 82.56 205 MET B N 1
ATOM 2519 C CA . MET B 1 205 ? 38.027 38.659 1.246 1.00 82.56 205 MET B CA 1
ATOM 2520 C C . MET B 1 205 ? 38.515 38.410 -0.214 1.00 82.56 205 MET B C 1
ATOM 2521 O O . MET B 1 205 ? 38.767 37.267 -0.635 1.00 82.56 205 MET B O 1
ATOM 2526 N N . LYS B 1 206 ? 38.639 39.489 -0.985 1.00 93.93 206 LYS B N 1
ATOM 2527 C CA . LYS B 1 206 ? 39.208 39.418 -2.338 1.00 93.93 206 LYS B CA 1
ATOM 2528 C C . LYS B 1 206 ? 40.535 40.210 -2.360 1.00 93.93 206 LYS B C 1
ATOM 2529 O O . LYS B 1 206 ? 41.298 40.181 -3.345 1.00 93.93 206 LYS B O 1
ATOM 2535 N N . ARG B 1 207 ? 40.812 40.868 -1.228 1.00 112.40 207 ARG B N 1
ATOM 2536 C CA . ARG B 1 207 ? 41.968 41.756 -1.058 1.00 112.40 207 ARG B CA 1
ATOM 2537 C C . ARG B 1 207 ? 42.937 41.143 -0.061 1.00 112.40 207 ARG B C 1
ATOM 2538 O O . ARG B 1 207 ? 44.145 41.213 -0.215 1.00 112.40 207 ARG B O 1
ATOM 2546 N N . LYS B 1 208 ? 42.382 40.523 0.969 1.00 87.40 208 LYS B N 1
ATOM 2547 C CA . LYS B 1 208 ? 43.188 39.931 2.027 1.00 87.40 208 LYS B CA 1
ATOM 2548 C C . LYS B 1 208 ? 43.994 38.703 1.569 1.00 87.40 208 LYS B C 1
ATOM 2549 O O . LYS B 1 208 ? 45.175 38.569 1.906 1.00 87.40 208 LYS B O 1
ATOM 2555 N N . LEU B 1 209 ? 43.355 37.816 0.814 1.00 82.22 209 LEU B N 1
ATOM 2556 C CA . LEU B 1 209 ? 44.038 36.677 0.204 1.00 82.22 209 LEU B CA 1
ATOM 2557 C C . LEU B 1 209 ? 45.135 37.127 -0.778 1.00 82.22 209 LEU B C 1
ATOM 2558 O O . LEU B 1 209 ? 46.159 36.447 -0.941 1.00 82.22 209 LEU B O 1
ATOM 2563 N N . SER B 1 210 ? 44.911 38.248 -1.439 1.00 82.10 210 SER B N 1
ATOM 2564 C CA . SER B 1 210 ? 45.899 38.743 -2.374 1.00 82.10 210 SER B CA 1
ATOM 2565 C C . SER B 1 210 ? 46.197 40.191 -2.086 1.00 82.10 210 SER B C 1
ATOM 2566 O O . SER B 1 210 ? 45.478 41.073 -2.516 1.00 82.10 210 SER B O 1
ATOM 2569 N N . VAL B 1 211 ? 47.259 40.420 -1.326 1.00 86.68 211 VAL B N 1
ATOM 2570 C CA . VAL B 1 211 ? 47.698 41.759 -0.981 1.00 86.68 211 VAL B CA 1
ATOM 2571 C C . VAL B 1 211 ? 49.171 41.822 -1.304 1.00 86.68 211 VAL B C 1
ATOM 2572 O O . VAL B 1 211 ? 49.752 40.813 -1.688 1.00 86.68 211 VAL B O 1
#

Nearest PDB structures (foldseek):
  3krn-assembly1_A  TM=1.005E+00  e=5.300E-40  Caenorhabditis elegans
  5okz-assembly3_L  TM=8.005E-01  e=8.569E-07  Saccharomyces cerevisiae S288C
  5okz-assembly1_f  TM=8.032E-01  e=7.606E-07  Saccharomyces cerevisiae S288C
  6fsz-assembly1_BB  TM=7.214E-01  e=2.661E-06  Saccharomyces cerevisiae S288C
  8xfx-assembly2_B  TM=7.444E-01  e=1.795E-05  Thermoplasma acidophilum DSM 1728

Sequence (343 aa):
GRLREMRCELSFLGSACFSQGATCIWASCSGPGDDISYRANCGKFNVLNNIIHSTNAINLTTISVTVHGIQDDGSMGAVAINGACFALLDNGMPFETVFCGVLIVRVKDELIIDPTAKQEAASTRVLFSVCKGSDGHPEVCAMDAIGHWDFIQLEAAWSLAQPSASAIFDFYKTVMKRKLSVDAGRLREMRCELSFLKADGSACFSQGATCIWASCNCIHSTLSNAINLTVHGIQDDGSMGAVAINGACFALLDNGMPFETVFCGVLIVRVKDELIIDPTAKQEAASTGRVLFSVDGHPEVCAMDAIGHWDFIQLEAAWSLAQPSASAIFDFYKTVMKRKLSV

Secondary structure (DSSP, 8-state):
-----B--BS------B--BTT-EEE----SS-----SS------SS-TTHHHH---S---------EEEE--S-HHHHHHHGGGTTTTTTT--TTS-------EE-SSSEESS--TTTTTS------EE---SSSS--EEEE--BSS-TTHHHHTHHHHTTHHHHHHHHHHHHHHHHHHHH-/---PPP---B-------SEEEE--TT--EEEE----TTT--S-S---EE-S--SS-SHHHHHHHHHHHHHTTT--STT------B---SSS---S-SGGGGGGSS--B------SSS-SB--EESS--HHHHGGGTSSHHHHHHHHHHHHHHHTTTSS--

Solvent-accessible surface area: 18365 Å² total; per-residue (Å²): 67,176,38,49,132,55,104,23,91,19,80,61,172,57,14,1,0,0,4,1,31,36,0,3,3,93,11,34,39,33,34,112,49,165,189,122,59,119,50,19,78,54,85,170,60,48,84,29,36,31,40,52,25,48,145,168,40,142,74,73,96,87,67,48,35,84,8,51,1,91,98,38,30,16,2,88,22,3,0,3,3,1,0,10,0,0,2,48,24,70,85,33,55,96,103,61,43,14,18,0,1,11,10,2,0,38,42,144,119,136,63,24,30,13,4,40,53,175,92,21,67,77,14,85,59,0,43,2,11,3,13,5,17,116,81,57,114,6,68,20,37,11,16,31,6,74,14,118,22,35,55,117,57,2,91,55,3,115,45,55,7,55,86,23,0,45,55,2,12,80,45,15,96,63,10,72,119,173,80,120,92,111,148,120,19,118,92,67,143,51,124,10,90,21,30,189,103,230,89,114,0,7,6,32,2,28,10,11,72,3,33,10,112,3,27,67,199,94,81,84,19,54,90,37,75,60,132,86,170,105,32,60,26,72,81,76,69,3,8,108,9,8,3,25,10,5,2,15,6,6,1,52,26,46,40,86,73,82,72,115,27,18,25,0,4,18,3,4,0,14,22,134,118,145,24,49,11,14,1,45,79,134,41,170,58,14,56,4,8,58,14,23,8,18,6,122,46,130,50,92,40,50,18,19,17,20,47,20,111,88,62,12,119,51,21,49,51,5,117,64,45,2,29,66,18,0,39,46,19,23,75,50,4,126,58,4,22,143,112,85,130,78,159

GO terms:
  GO:0003690 double-stranded DNA binding (F, IDA)
  GO:0000178 exosome (RNase complex) (C, IMP)
  GO:0006309 apoptotic DNA fragmentation (P, IMP)
  GO:0006396 RNA processing (P, IMP)
  GO:0019899 enzyme binding (F, IPI)

Organism: Caenorhabditis elegans (NCBI:txid6239)

InterPro domains:
  IPR001247 Exoribonuclease, phosphorolytic domain 1 [PF01138] (5-122)
  IPR015847 Exoribonuclease, phosphorolytic domain 2 [PF03725] (126-170)
  IPR020568 Ribosomal protein uS5 domain 2-type superfamily [SSF54211] (4-130)
  IPR027408 PNPase/RNase PH domain superfamily [G3DSA:3.30.230.70] (2-214)
  IPR036345 Exoribonuclease, PH domain 2 superfamily [SSF55666] (122-209)
  IPR050080 Ribonuclease PH [PTHR11953] (4-202)

B-factor: mean 87.87, std 40.84, range [11.83, 264.89]

Foldseek 3Di:
DAWADWDWDCPPPLWIKIAGPQWIKTKAKDLAQCVVAPLHDECPDDRPPLCVLVPCAVSVHNMDMGMGTNSCFDPSSQRSQQRSQSSCCSVPPDQAFGKTFWKWFAADPDGDTRAGSVGNVNTLIKIFIFGCHDDLWGHTDDIDDDHDDPCNNCVVVVVVRTPSGSVSVVVSVVNCVVVVPVD/DAADAAFDWAWDDDPALQFTWGCTRVFTWTWACVCVPLQDFDDPDDTTGTPHDFWDPCQRVRQNSCNRCCSHPDPPPRDWGKFWWQQADPDGHGITGVNQVSSQWTTKIFSGVPQFAGRGIDGDHDDDDVVVVVCRPPPRVSSNVVVVVVVVVVVVVVPD